Protein AF-A0A8B6Y3F9-F1 (afdb_monomer_lite)

pLDDT: mean 71.76, std 15.14, range [25.2, 94.19]

Secondary structure (DSSP, 8-state):
-BTTTTBB--HHHHHH-TT----TTTTBTTTB-B--GGGHHHHHHHHHHH-HHHHHHHHHHHHHHHHHTT--SS-TT--TTSPPPTT---S--SS--HHHHHHHHHHHTT-HHHHHHHHHS-GGGS--SHHHHHHHHHHHHHHHHTEEEEEEEEE-TTS-EEEEEEEEEE-TT-SSHHHHHHHHHHHHHHTT--GGG------SS-TT---SS-----

Structure (mmCIF, N/CA/C/O backbone):
data_AF-A0A8B6Y3F9-F1
#
_entry.id   AF-A0A8B6Y3F9-F1
#
loop_
_atom_site.group_PDB
_atom_site.id
_atom_site.type_symbol
_atom_site.label_atom_id
_atom_site.label_alt_id
_atom_site.label_comp_id
_atom_site.label_asym_id
_atom_site.label_entity_id
_atom_site.label_seq_id
_atom_site.pdbx_PDB_ins_code
_atom_site.Cartn_x
_atom_site.Cartn_y
_atom_site.Cartn_z
_atom_site.occupancy
_atom_site.B_iso_or_equiv
_atom_site.auth_seq_id
_atom_site.auth_comp_id
_atom_site.auth_asym_id
_atom_site.auth_atom_id
_atom_site.pdbx_PDB_model_num
ATOM 1 N N . TYR A 1 1 ? -1.602 7.460 0.708 1.00 77.31 1 TYR A N 1
ATOM 2 C CA . TYR A 1 1 ? -1.365 8.828 1.209 1.00 77.31 1 TYR A CA 1
ATOM 3 C C . TYR A 1 1 ? 0.133 9.015 1.389 1.00 77.31 1 TYR A C 1
ATOM 5 O O . TYR A 1 1 ? 0.788 8.079 1.830 1.00 77.31 1 TYR A O 1
ATOM 13 N N . SER A 1 2 ? 0.668 10.163 0.988 1.00 77.69 2 SER A N 1
ATOM 14 C CA . SER A 1 2 ? 2.066 10.565 1.149 1.00 77.69 2 SER A CA 1
ATOM 15 C C . SER A 1 2 ? 2.124 11.612 2.254 1.00 77.69 2 SER A C 1
ATOM 17 O O . SER A 1 2 ? 1.582 12.700 2.085 1.00 77.69 2 SER A O 1
ATOM 19 N N . SER A 1 3 ? 2.771 11.296 3.378 1.00 74.44 3 SER A N 1
ATOM 20 C CA . SER A 1 3 ? 2.949 12.241 4.491 1.00 74.44 3 SER A CA 1
ATOM 21 C C . SER A 1 3 ? 3.889 13.393 4.130 1.00 74.44 3 SER A C 1
ATOM 23 O O . SER A 1 3 ? 3.712 14.508 4.605 1.00 74.44 3 SER A O 1
ATOM 25 N N . LYS A 1 4 ? 4.875 13.139 3.258 1.00 81.69 4 LYS A N 1
ATOM 26 C CA . LYS A 1 4 ? 5.839 14.145 2.791 1.00 81.69 4 LYS A CA 1
ATOM 27 C C . LYS A 1 4 ? 5.179 15.243 1.960 1.00 81.69 4 LYS A C 1
ATOM 29 O O . LYS A 1 4 ? 5.601 16.391 2.019 1.00 81.69 4 LYS A O 1
ATOM 34 N N . GLU A 1 5 ? 4.198 14.866 1.151 1.00 82.94 5 GLU A N 1
ATOM 35 C CA . GLU A 1 5 ? 3.535 15.775 0.209 1.00 82.94 5 GLU A CA 1
ATOM 36 C C . GLU A 1 5 ? 2.128 16.166 0.667 1.00 82.94 5 GLU A C 1
ATOM 38 O O . GLU A 1 5 ? 1.463 16.932 -0.019 1.00 82.94 5 GLU A O 1
ATOM 43 N N . ASP A 1 6 ? 1.694 15.643 1.815 1.00 82.88 6 ASP A N 1
ATOM 44 C CA . ASP A 1 6 ? 0.361 15.810 2.387 1.00 82.88 6 ASP A CA 1
ATOM 45 C C . ASP A 1 6 ? -0.763 15.627 1.356 1.00 82.88 6 ASP A C 1
ATOM 47 O O . ASP A 1 6 ? -1.537 16.535 1.040 1.00 82.88 6 ASP A O 1
ATOM 51 N N . GLY A 1 7 ? -0.839 14.420 0.792 1.00 85.69 7 GLY A N 1
ATOM 52 C CA . GLY A 1 7 ? -1.958 14.070 -0.072 1.00 85.69 7 GLY A CA 1
ATOM 53 C C . GLY A 1 7 ? -1.974 12.651 -0.601 1.00 85.69 7 GLY A C 1
ATOM 54 O O . GLY A 1 7 ? -1.111 11.817 -0.319 1.00 85.69 7 GLY A O 1
ATOM 55 N N . ALA A 1 8 ? -3.040 12.340 -1.325 1.00 86.62 8 ALA A N 1
ATOM 56 C CA . ALA A 1 8 ? -3.353 10.986 -1.750 1.00 86.62 8 ALA A CA 1
ATOM 57 C C . ALA A 1 8 ? -3.107 10.772 -3.249 1.00 86.62 8 ALA A C 1
ATOM 59 O O . ALA A 1 8 ? -3.381 11.643 -4.070 1.00 86.62 8 ALA A O 1
ATOM 60 N N . TYR A 1 9 ? -2.642 9.571 -3.582 1.00 87.94 9 TYR A N 1
ATOM 61 C CA . TYR A 1 9 ? -2.413 9.095 -4.940 1.00 87.94 9 TYR A CA 1
ATOM 62 C C . TYR A 1 9 ? -3.198 7.804 -5.170 1.00 87.94 9 TYR A C 1
ATOM 64 O O . TYR A 1 9 ? -3.407 7.018 -4.241 1.00 87.94 9 TYR A O 1
ATOM 72 N N . CYS A 1 10 ? -3.562 7.548 -6.420 1.00 87.81 10 CYS A N 1
ATOM 73 C CA . CYS A 1 10 ? -4.032 6.258 -6.877 1.00 87.81 10 CYS A CA 1
ATOM 74 C C . CYS A 1 10 ? -2.846 5.294 -6.962 1.00 87.81 10 CYS A C 1
ATOM 76 O O . CYS A 1 10 ? -2.040 5.344 -7.891 1.00 87.81 10 CYS A O 1
ATOM 78 N N . PHE A 1 11 ? -2.759 4.394 -5.985 1.00 85.62 11 PHE A N 1
ATOM 79 C CA . PHE A 1 11 ? -1.624 3.491 -5.834 1.00 85.62 11 PHE A CA 1
ATOM 80 C C . PHE A 1 11 ? -1.315 2.646 -7.088 1.00 85.62 11 PHE A C 1
ATOM 82 O O . PHE A 1 11 ? -0.168 2.695 -7.533 1.00 85.62 11 PHE A O 1
ATOM 89 N N . PRO A 1 12 ? -2.281 1.953 -7.728 1.00 85.44 12 PRO A N 1
ATOM 90 C CA . PRO A 1 12 ? -2.020 1.205 -8.961 1.00 85.44 12 PRO A CA 1
ATOM 91 C C . PRO A 1 12 ? -1.454 2.080 -10.084 1.00 85.44 12 PRO A C 1
ATOM 93 O O . PRO A 1 12 ? -0.504 1.681 -10.756 1.00 85.44 12 PRO A O 1
ATOM 96 N N . CYS A 1 13 ? -1.997 3.289 -10.262 1.00 84.50 13 CYS A N 1
ATOM 97 C CA . CYS A 1 13 ? -1.542 4.209 -11.303 1.00 84.50 13 CYS A CA 1
ATOM 98 C C . CYS A 1 13 ? -0.132 4.731 -11.032 1.00 84.50 13 CYS A C 1
ATOM 100 O O . CYS A 1 13 ? 0.685 4.790 -11.945 1.00 84.50 13 CYS A O 1
ATOM 102 N N . THR A 1 14 ? 0.171 5.103 -9.790 1.00 82.94 14 THR A N 1
ATOM 103 C CA . THR A 1 14 ? 1.509 5.577 -9.415 1.00 82.94 14 THR A CA 1
ATOM 104 C C . THR A 1 14 ? 2.542 4.453 -9.499 1.00 82.94 14 THR A C 1
ATOM 106 O O . THR A 1 14 ? 3.670 4.690 -9.921 1.00 82.94 14 THR A O 1
ATOM 109 N N . LEU A 1 15 ? 2.169 3.224 -9.135 1.00 81.88 15 LEU A N 1
ATOM 110 C CA . LEU A 1 15 ? 3.080 2.081 -9.128 1.00 81.88 15 LEU A CA 1
ATOM 111 C C . LEU A 1 15 ? 3.382 1.548 -10.538 1.00 81.88 15 LEU A C 1
ATOM 113 O O . LEU A 1 15 ? 4.517 1.162 -10.812 1.00 81.88 15 LEU A O 1
ATOM 117 N N . LEU A 1 16 ? 2.373 1.502 -11.415 1.00 80.38 16 LEU A N 1
ATOM 118 C CA . LEU A 1 16 ? 2.424 0.789 -12.701 1.00 80.38 16 LEU A CA 1
ATOM 119 C C . LEU A 1 16 ? 2.143 1.698 -13.914 1.00 80.38 16 LEU A C 1
ATOM 121 O O . LEU A 1 16 ? 1.887 1.207 -15.009 1.00 80.38 16 LEU A O 1
ATOM 125 N N . GLY A 1 17 ? 2.161 3.022 -13.743 1.00 71.00 17 GLY A N 1
ATOM 126 C CA . GLY A 1 17 ? 1.835 3.998 -14.792 1.00 71.00 17 GLY A CA 1
ATOM 127 C C . GLY A 1 17 ? 3.007 4.520 -15.627 1.00 71.00 17 GLY A C 1
ATOM 128 O O . GLY A 1 17 ? 2.836 5.500 -16.351 1.00 71.00 17 GLY A O 1
ATOM 129 N N . ALA A 1 18 ? 4.188 3.901 -15.540 1.00 62.44 18 ALA A N 1
ATOM 130 C CA . ALA A 1 18 ? 5.448 4.440 -16.068 1.00 62.44 18 ALA A CA 1
ATOM 131 C C . ALA A 1 18 ? 5.500 4.621 -17.604 1.00 62.44 18 ALA A C 1
ATOM 133 O O . ALA A 1 18 ? 6.266 5.447 -18.095 1.00 62.44 18 ALA A O 1
ATOM 134 N N . SER A 1 19 ? 4.675 3.899 -18.371 1.00 59.50 19 SER A N 1
ATOM 135 C CA . SER A 1 19 ? 4.731 3.882 -19.845 1.00 59.50 19 SER A CA 1
ATOM 136 C C . SER A 1 19 ? 4.150 5.096 -20.585 1.00 59.50 19 SER A C 1
ATOM 138 O O . SER A 1 19 ? 4.265 5.144 -21.812 1.00 59.50 19 SER A O 1
ATOM 140 N N . ILE A 1 20 ? 3.456 6.041 -19.939 1.00 56.22 20 ILE A N 1
ATOM 141 C CA . ILE A 1 20 ? 2.620 6.993 -20.699 1.00 56.22 20 ILE A CA 1
ATOM 142 C C . ILE A 1 20 ? 3.287 8.369 -20.851 1.00 56.22 20 ILE A C 1
ATOM 144 O O . ILE A 1 20 ? 3.595 9.018 -19.851 1.00 56.22 20 ILE A O 1
ATOM 148 N N . PRO A 1 21 ? 3.462 8.873 -22.093 1.00 50.44 21 PRO A N 1
ATOM 149 C CA . PRO A 1 21 ? 3.978 10.211 -22.323 1.00 50.44 21 PRO A CA 1
ATOM 150 C C . PRO A 1 21 ? 3.034 11.275 -21.759 1.00 50.44 21 PRO A C 1
ATOM 152 O O . PRO A 1 21 ? 1.816 11.215 -21.927 1.00 50.44 21 PRO A O 1
ATOM 155 N N . ASN A 1 22 ? 3.661 12.269 -21.137 1.00 49.47 22 ASN A N 1
ATOM 156 C CA . ASN A 1 22 ? 3.119 13.479 -20.526 1.00 49.47 22 ASN A CA 1
ATOM 157 C C . ASN A 1 22 ? 2.092 14.206 -21.429 1.00 49.47 22 ASN A C 1
ATOM 159 O O . ASN A 1 22 ? 2.418 15.173 -22.117 1.00 49.47 22 ASN A O 1
ATOM 163 N N . LYS A 1 23 ? 0.835 13.748 -21.460 1.00 47.38 23 LYS A N 1
ATOM 164 C CA . LYS A 1 23 ? -0.282 14.476 -22.078 1.00 47.38 23 LYS A CA 1
ATOM 165 C C . LYS A 1 23 ? -1.249 14.918 -20.986 1.00 47.38 23 LYS A C 1
ATOM 167 O O . LYS A 1 23 ? -1.813 14.114 -20.245 1.00 47.38 23 LYS A O 1
ATOM 172 N N . SER A 1 24 ? -1.360 16.238 -20.867 1.00 52.34 24 SER A N 1
ATOM 173 C CA . SER A 1 24 ? -2.063 16.967 -19.817 1.00 52.34 24 SER A CA 1
ATOM 174 C C . SER A 1 24 ? -3.523 16.525 -19.697 1.00 52.34 24 SER A C 1
ATOM 176 O O . SER A 1 24 ? -4.312 16.728 -20.617 1.00 52.34 24 SER A O 1
ATOM 178 N N . GLY A 1 25 ? -3.863 15.924 -18.556 1.00 51.50 25 GLY A N 1
ATOM 179 C CA . GLY A 1 25 ? -5.217 15.488 -18.193 1.00 51.50 25 GLY A CA 1
ATOM 180 C C . GLY A 1 25 ? -5.229 14.202 -17.360 1.00 51.50 25 GLY A C 1
ATOM 181 O O . GLY A 1 25 ? -5.993 14.094 -16.410 1.00 51.50 25 GLY A O 1
ATOM 182 N N . ILE A 1 26 ? -4.307 13.275 -17.645 1.00 54.62 26 ILE A N 1
ATOM 183 C CA . ILE A 1 26 ? -4.244 11.919 -17.052 1.00 54.62 26 ILE A CA 1
ATOM 184 C C . ILE A 1 26 ? -3.440 11.885 -15.727 1.00 54.62 26 ILE A C 1
ATOM 186 O O . ILE A 1 26 ? -3.323 10.859 -15.069 1.00 54.62 26 ILE A O 1
ATOM 190 N N . LEU A 1 27 ? -2.886 13.023 -15.296 1.00 60.00 27 LEU A N 1
ATOM 191 C CA . LEU A 1 27 ? -1.915 13.102 -14.195 1.00 60.00 27 LEU A CA 1
ATOM 192 C C . LEU A 1 27 ? -2.551 13.216 -12.795 1.00 60.00 27 LEU A C 1
ATOM 194 O O . LEU A 1 27 ? -1.843 13.054 -11.801 1.00 60.00 27 LEU A O 1
ATOM 198 N N . ASN A 1 28 ? -3.854 13.499 -12.684 1.00 66.44 28 ASN A N 1
ATOM 199 C CA . ASN A 1 28 ? -4.526 13.624 -11.385 1.00 66.44 28 ASN A CA 1
ATOM 200 C C . ASN A 1 28 ? -4.607 12.265 -10.684 1.00 66.44 28 ASN A C 1
ATOM 202 O O . ASN A 1 28 ? -4.978 11.274 -11.308 1.00 66.44 28 ASN A O 1
ATOM 206 N N . LEU A 1 29 ? -4.248 12.235 -9.398 1.00 70.81 29 LEU A N 1
ATOM 207 C CA . LEU A 1 29 ? -4.027 11.035 -8.583 1.00 70.81 29 LEU A CA 1
ATOM 208 C C . LEU A 1 29 ? -2.844 10.161 -9.022 1.00 70.81 29 LEU A C 1
ATOM 210 O O . LEU A 1 29 ? -2.510 9.226 -8.309 1.00 70.81 29 LEU A O 1
ATOM 214 N N . VAL A 1 30 ? -2.177 10.457 -10.139 1.00 71.75 30 VAL A N 1
ATOM 215 C CA . VAL A 1 30 ? -1.022 9.681 -10.628 1.00 71.75 30 VAL A CA 1
ATOM 216 C C . VAL A 1 30 ? 0.287 10.395 -10.302 1.00 71.75 30 VAL A C 1
ATOM 218 O O . VAL A 1 30 ? 1.144 9.833 -9.627 1.00 71.75 30 VAL A O 1
ATOM 221 N N . PHE A 1 31 ? 0.396 11.653 -10.734 1.00 71.06 31 PHE A N 1
ATOM 222 C CA . PHE A 1 31 ? 1.528 12.553 -10.484 1.00 71.06 31 PHE A CA 1
ATOM 223 C C . PHE A 1 31 ? 1.117 13.818 -9.724 1.00 71.06 31 PHE A C 1
ATOM 225 O O . PHE A 1 31 ? 1.966 14.492 -9.150 1.00 71.06 31 PHE A O 1
ATOM 232 N N . LYS A 1 32 ? -0.180 14.150 -9.711 1.00 77.50 32 LYS A N 1
ATOM 233 C CA . LYS A 1 32 ? -0.743 15.215 -8.883 1.00 77.50 32 LYS A CA 1
ATOM 234 C C . LYS A 1 32 ? -1.523 14.596 -7.732 1.00 77.50 32 LYS A C 1
ATOM 236 O O . LYS A 1 32 ? -2.508 13.895 -7.965 1.00 77.50 32 LYS A O 1
ATOM 241 N N . LEU A 1 33 ? -1.087 14.876 -6.510 1.00 81.88 33 LEU A N 1
ATOM 242 C CA . LEU A 1 33 ? -1.771 14.433 -5.304 1.00 81.88 33 LEU A CA 1
ATOM 243 C C . LEU A 1 33 ? -3.155 15.077 -5.144 1.00 81.88 33 LEU A C 1
ATOM 245 O O . LEU A 1 33 ? -3.415 16.186 -5.614 1.00 81.88 33 LEU A O 1
ATOM 249 N N . HIS A 1 34 ? -4.035 14.375 -4.443 1.00 83.69 34 HIS A N 1
ATOM 250 C CA . HIS A 1 34 ? -5.323 14.884 -3.996 1.00 83.69 34 HIS A CA 1
ATOM 251 C C . HIS A 1 34 ? -5.244 15.366 -2.548 1.00 83.69 34 HIS A C 1
ATOM 253 O O . HIS A 1 34 ? -4.723 14.657 -1.686 1.00 83.69 34 HIS A O 1
ATOM 259 N N . GLN A 1 35 ? -5.778 16.565 -2.309 1.00 83.69 35 GLN A N 1
ATOM 260 C CA . GLN A 1 35 ? -5.745 17.268 -1.019 1.00 83.69 35 GLN A CA 1
ATOM 261 C C . GLN A 1 35 ? -7.147 17.642 -0.512 1.00 83.69 35 GLN A C 1
ATOM 263 O O . GLN A 1 35 ? -7.311 17.992 0.653 1.00 83.69 35 GLN A O 1
ATOM 268 N N . GLU A 1 36 ? -8.174 17.568 -1.366 1.00 83.69 36 GLU A N 1
ATOM 269 C CA . GLU A 1 36 ? -9.540 17.998 -1.044 1.00 83.69 36 GLU A CA 1
ATOM 270 C C . GLU A 1 36 ? -10.390 16.850 -0.484 1.00 83.69 36 GLU A C 1
ATOM 272 O O . GLU A 1 36 ? -11.279 16.304 -1.140 1.00 83.69 36 GLU A O 1
ATOM 277 N N . TRP A 1 37 ? -10.147 16.510 0.780 1.00 83.44 37 TRP A N 1
ATOM 278 C CA . TRP A 1 37 ? -10.716 15.325 1.431 1.00 83.44 37 TRP A CA 1
ATOM 279 C C . TRP A 1 37 ? -12.247 15.223 1.414 1.00 83.44 37 TRP A C 1
ATOM 281 O O . TRP A 1 37 ? -12.779 14.114 1.385 1.00 83.44 37 TRP A O 1
ATOM 291 N N . GLY A 1 38 ? -12.963 16.354 1.382 1.00 83.69 38 GLY A N 1
ATOM 292 C CA . GLY A 1 38 ? -14.431 16.382 1.354 1.00 83.69 38 GLY A CA 1
ATOM 293 C C . GLY A 1 38 ? -15.047 15.695 0.129 1.00 83.69 38 GLY A C 1
ATOM 294 O O . GLY A 1 38 ? -16.155 15.174 0.222 1.00 83.69 38 GLY A O 1
ATOM 295 N N . ASN A 1 39 ? -14.318 15.636 -0.992 1.00 82.81 39 ASN A N 1
ATOM 296 C CA . ASN A 1 39 ? -14.767 15.003 -2.235 1.00 82.81 39 ASN A CA 1
ATOM 297 C C . ASN A 1 39 ? -13.923 13.785 -2.635 1.00 82.81 39 A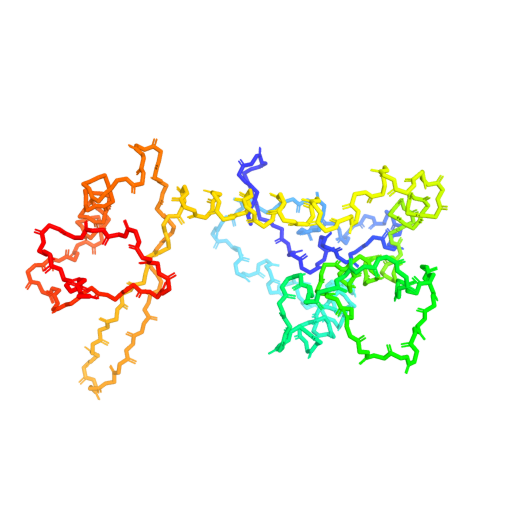SN A C 1
ATOM 299 O O . ASN A 1 39 ? -14.138 13.239 -3.717 1.00 82.81 39 ASN A O 1
ATOM 303 N N . ALA A 1 40 ? -13.015 13.314 -1.771 1.00 82.69 40 ALA A N 1
ATOM 304 C CA . ALA A 1 40 ? -12.046 12.268 -2.099 1.00 82.69 40 ALA A CA 1
ATOM 305 C C . ALA A 1 40 ? -12.685 11.042 -2.761 1.00 82.69 40 ALA A C 1
ATOM 307 O O . ALA A 1 40 ? -12.283 10.637 -3.845 1.00 82.69 40 ALA A O 1
ATOM 308 N N . VAL A 1 41 ? -13.744 10.486 -2.169 1.00 85.38 41 VAL A N 1
ATOM 309 C CA . VAL A 1 41 ? -14.425 9.306 -2.727 1.00 85.38 41 VAL A CA 1
ATOM 310 C C . VAL A 1 41 ? -14.995 9.581 -4.125 1.00 85.38 41 VAL A C 1
ATOM 312 O O . VAL A 1 41 ? -14.903 8.735 -5.012 1.00 85.38 41 VAL A O 1
ATOM 315 N N . CYS A 1 42 ? -15.571 10.766 -4.338 1.00 85.50 42 CYS A N 1
ATOM 316 C CA . CYS A 1 42 ? -16.134 11.169 -5.625 1.00 85.50 42 CYS A CA 1
ATOM 317 C C . CYS A 1 42 ? -15.039 11.323 -6.687 1.00 85.50 42 CYS A C 1
ATOM 319 O O . CYS A 1 42 ? -15.193 10.847 -7.811 1.00 85.50 42 CYS A O 1
ATOM 321 N N . ASP A 1 43 ? -13.916 11.934 -6.321 1.00 84.38 43 ASP A N 1
ATOM 322 C CA . ASP A 1 43 ? -12.801 12.176 -7.234 1.00 84.38 43 ASP A CA 1
ATOM 323 C C . ASP A 1 43 ? -12.064 10.887 -7.603 1.00 84.38 43 ASP A C 1
ATOM 325 O O . ASP A 1 43 ? -11.704 10.702 -8.766 1.00 84.38 43 ASP A O 1
ATOM 329 N N . TYR A 1 44 ? -11.905 9.960 -6.654 1.00 87.12 44 TYR A N 1
ATOM 330 C CA . TYR A 1 44 ? -11.357 8.631 -6.934 1.00 87.12 44 TYR A CA 1
ATOM 331 C C . TYR A 1 44 ? -12.284 7.810 -7.833 1.00 87.12 44 TYR A C 1
ATOM 333 O O . TYR A 1 44 ? -11.794 7.172 -8.760 1.00 87.12 44 TYR A O 1
ATOM 341 N N . ARG A 1 45 ? -13.608 7.880 -7.636 1.00 86.69 45 ARG A N 1
ATOM 342 C CA . ARG A 1 45 ? -14.576 7.205 -8.516 1.00 86.69 45 ARG A CA 1
ATOM 343 C C . ARG A 1 45 ? -14.542 7.768 -9.937 1.00 86.69 45 ARG A C 1
ATOM 345 O O . ARG A 1 45 ? -14.453 7.018 -10.900 1.00 86.69 45 ARG A O 1
ATOM 352 N N . LYS A 1 46 ? -14.531 9.097 -10.079 1.00 85.69 46 LYS A N 1
ATOM 353 C CA . LYS A 1 46 ? -14.371 9.741 -11.392 1.00 85.69 46 LYS A CA 1
ATOM 354 C C . LYS A 1 46 ? -13.057 9.340 -12.052 1.00 85.69 46 LYS A C 1
ATOM 356 O O . LYS A 1 46 ? -13.019 9.140 -13.261 1.00 85.69 46 LYS A O 1
ATOM 361 N N . HIS A 1 47 ? -11.974 9.250 -11.283 1.00 85.75 47 HIS A N 1
ATOM 362 C CA . HIS A 1 47 ? -10.691 8.781 -11.789 1.00 85.75 47 HIS A CA 1
ATOM 363 C C . HIS A 1 47 ? -10.776 7.332 -12.275 1.00 85.75 47 HIS A C 1
ATOM 365 O O . HIS A 1 47 ? -10.329 7.065 -13.382 1.00 85.75 47 HIS A O 1
ATOM 371 N N . GLU A 1 48 ? -11.382 6.429 -11.509 1.00 86.12 48 GLU A N 1
ATOM 372 C CA . GLU A 1 48 ? -11.596 5.035 -11.914 1.00 86.12 48 GLU A CA 1
ATOM 373 C C . GLU A 1 48 ? -12.370 4.931 -13.241 1.00 86.12 48 GLU A C 1
ATOM 375 O O . GLU A 1 48 ? -11.964 4.187 -14.130 1.00 86.12 48 GLU A O 1
ATOM 380 N N . GLU A 1 49 ? -13.419 5.738 -13.421 1.00 84.12 49 GLU A N 1
ATOM 381 C CA . GLU A 1 49 ? -14.266 5.726 -14.624 1.00 84.12 49 GLU A CA 1
ATOM 382 C C . GLU A 1 49 ? -13.623 6.398 -15.854 1.00 84.12 49 GLU A C 1
ATOM 384 O O . GLU A 1 49 ? -13.884 6.004 -16.990 1.00 84.12 49 GLU A O 1
ATOM 389 N N . SER A 1 50 ? -12.816 7.446 -15.654 1.00 79.19 50 SER A N 1
ATOM 390 C CA . SER A 1 50 ? -12.315 8.306 -16.746 1.00 79.19 50 SER A CA 1
ATOM 391 C C . SER A 1 50 ? -10.845 8.088 -17.103 1.00 79.19 50 SER A C 1
ATOM 393 O O . SER A 1 50 ? -10.395 8.486 -18.184 1.00 79.19 50 SER A O 1
ATOM 395 N N . CYS A 1 51 ? -10.066 7.477 -16.212 1.00 77.75 51 CYS A N 1
ATOM 396 C CA . CYS A 1 51 ? -8.636 7.304 -16.398 1.00 77.75 51 CYS A CA 1
ATOM 397 C C . CYS A 1 51 ? -8.342 5.991 -17.130 1.00 77.75 51 CYS A C 1
ATOM 399 O O . CYS A 1 51 ? -8.267 4.923 -16.533 1.00 77.75 51 CYS A O 1
ATOM 401 N N . VAL A 1 52 ? -8.050 6.081 -18.429 1.00 75.75 52 VAL A N 1
ATOM 402 C CA . VAL A 1 52 ? -7.614 4.926 -19.243 1.00 75.75 52 VAL A CA 1
ATOM 403 C C . VAL A 1 52 ? -6.348 4.261 -18.679 1.00 75.75 52 VAL A C 1
ATOM 405 O O . VAL A 1 52 ? -6.124 3.064 -18.860 1.00 75.75 52 VAL A O 1
ATOM 408 N N . LEU A 1 53 ? -5.495 5.029 -17.989 1.00 76.62 53 LEU A N 1
ATOM 409 C CA . LEU A 1 53 ? -4.334 4.465 -17.302 1.00 76.62 53 LEU A CA 1
ATOM 410 C C . LEU A 1 53 ? -4.754 3.603 -16.108 1.00 76.62 53 LEU A C 1
ATOM 412 O O . LEU A 1 53 ? -4.148 2.560 -15.890 1.00 76.62 53 LEU A O 1
ATOM 416 N N . HIS A 1 54 ? -5.795 4.008 -15.379 1.00 84.44 54 HIS A N 1
ATOM 417 C CA . HIS A 1 54 ? -6.275 3.288 -14.207 1.00 84.44 54 HIS A CA 1
ATOM 418 C C . HIS A 1 54 ? -6.693 1.868 -14.558 1.00 84.44 54 HIS A C 1
ATOM 420 O O . HIS A 1 54 ? -6.239 0.935 -13.907 1.00 84.44 54 HIS A O 1
ATOM 426 N N . GLU A 1 55 ? -7.448 1.682 -15.641 1.00 81.94 55 GLU A N 1
ATOM 427 C CA . GLU A 1 55 ? -7.849 0.352 -16.108 1.00 81.94 55 GLU A CA 1
ATOM 428 C C . GLU A 1 55 ? -6.632 -0.550 -16.383 1.00 81.94 55 GLU A C 1
ATOM 430 O O . GLU A 1 55 ? -6.541 -1.666 -15.868 1.00 81.94 55 GLU A O 1
ATOM 435 N N . LYS A 1 56 ? -5.638 -0.050 -17.128 1.00 78.69 56 LYS A N 1
ATOM 436 C CA . LYS A 1 56 ? -4.414 -0.809 -17.444 1.00 78.69 56 LYS A CA 1
ATOM 437 C C . LYS A 1 56 ? -3.590 -1.121 -16.198 1.00 78.69 56 LYS A C 1
ATOM 439 O O . LYS A 1 56 ? -3.132 -2.250 -16.028 1.00 78.69 56 LYS A O 1
ATOM 444 N N . SER A 1 57 ? -3.414 -0.136 -15.323 1.00 81.31 57 SER A N 1
ATOM 445 C CA . SER A 1 57 ? -2.709 -0.309 -14.057 1.00 81.31 57 SER A CA 1
ATOM 446 C C . SER A 1 57 ? -3.424 -1.306 -13.148 1.00 81.31 57 SER A C 1
ATOM 448 O O . SER A 1 57 ? -2.759 -2.131 -12.531 1.00 81.31 57 SER A O 1
ATOM 450 N N . MET A 1 58 ? -4.757 -1.291 -13.109 1.00 85.50 58 MET A N 1
ATOM 451 C CA . MET A 1 58 ? -5.565 -2.242 -12.346 1.00 85.50 58 MET A CA 1
ATOM 452 C C . MET A 1 58 ? -5.474 -3.661 -12.900 1.00 85.50 58 MET A C 1
ATOM 454 O O . MET A 1 58 ? -5.368 -4.599 -12.115 1.00 85.50 58 MET A O 1
ATOM 458 N N . LEU A 1 59 ? -5.445 -3.851 -14.223 1.00 81.38 59 LEU A N 1
ATOM 459 C CA . LEU A 1 59 ? -5.225 -5.172 -14.824 1.00 81.38 59 LEU A CA 1
ATOM 460 C C . LEU A 1 59 ? -3.871 -5.761 -14.408 1.00 81.38 59 LEU A C 1
ATOM 462 O O . LEU A 1 59 ? -3.808 -6.902 -13.945 1.00 81.38 59 LEU A O 1
ATOM 466 N N . SER A 1 60 ? -2.800 -4.970 -14.502 1.00 77.56 60 SER A N 1
ATOM 467 C CA . SER A 1 60 ? -1.463 -5.386 -14.061 1.00 77.56 60 SER A CA 1
ATOM 468 C C . SER A 1 60 ? -1.400 -5.614 -12.548 1.00 77.56 60 SER A C 1
ATOM 470 O O . SER A 1 60 ? -0.805 -6.590 -12.093 1.00 77.56 60 SER A O 1
ATOM 472 N N . PHE A 1 61 ? -2.057 -4.763 -11.761 1.00 83.12 61 PHE A N 1
ATOM 473 C CA . PHE A 1 61 ? -2.113 -4.889 -10.307 1.00 83.12 61 PHE A CA 1
ATOM 474 C C . PHE A 1 61 ? -2.880 -6.142 -9.866 1.00 83.12 61 PHE A C 1
ATOM 476 O O . PHE A 1 61 ? -2.404 -6.895 -9.021 1.00 83.12 61 PHE A O 1
ATOM 483 N N . ASN A 1 62 ? -4.020 -6.440 -10.488 1.00 83.44 62 ASN A N 1
ATOM 484 C CA . ASN A 1 62 ? -4.789 -7.655 -10.221 1.00 83.44 62 ASN A CA 1
ATOM 485 C C . ASN A 1 62 ? -4.022 -8.918 -10.638 1.00 83.44 62 ASN A C 1
ATOM 487 O O . ASN A 1 62 ? -4.079 -9.937 -9.943 1.00 83.44 62 ASN A O 1
ATOM 491 N N . ALA A 1 63 ? -3.267 -8.855 -11.740 1.00 79.19 63 ALA A N 1
ATOM 492 C CA . ALA A 1 63 ? -2.370 -9.934 -12.144 1.00 79.19 63 ALA A CA 1
ATOM 493 C C . ALA A 1 63 ? -1.250 -10.163 -11.114 1.00 79.19 63 ALA A C 1
ATOM 495 O O . ALA A 1 63 ? -0.945 -11.316 -10.805 1.00 79.19 63 ALA A O 1
ATOM 496 N N . LEU A 1 64 ? -0.684 -9.091 -10.550 1.00 76.50 64 LEU A N 1
ATOM 497 C CA . LEU A 1 64 ? 0.284 -9.160 -9.453 1.00 76.50 64 LEU A CA 1
ATOM 498 C C . LEU A 1 64 ? -0.345 -9.797 -8.204 1.00 76.50 64 LEU A C 1
ATOM 500 O O . LEU A 1 64 ? 0.172 -10.799 -7.715 1.00 76.50 64 LEU A O 1
ATOM 504 N N . LEU A 1 65 ? -1.492 -9.295 -7.732 1.00 78.25 65 LEU A N 1
ATOM 505 C CA . LEU A 1 65 ? -2.188 -9.833 -6.553 1.00 78.25 65 LEU A CA 1
ATOM 506 C C . LEU A 1 65 ? -2.502 -11.328 -6.699 1.00 78.25 65 LEU A C 1
ATOM 508 O O . LEU A 1 65 ? -2.225 -12.121 -5.799 1.00 78.25 65 LEU A O 1
ATOM 512 N N . SER A 1 66 ? -2.991 -11.733 -7.873 1.00 76.06 66 SER A N 1
ATOM 513 C CA . SER A 1 66 ? -3.293 -13.138 -8.174 1.00 76.06 66 SER A CA 1
ATOM 514 C C . SER A 1 66 ? -2.052 -14.037 -8.101 1.00 76.06 66 SER A C 1
ATOM 516 O O . SER A 1 66 ? -2.163 -15.207 -7.741 1.00 76.06 66 SER A O 1
ATOM 518 N N . ARG A 1 67 ? -0.863 -13.508 -8.422 1.00 67.12 67 ARG A N 1
ATOM 519 C CA . ARG A 1 67 ? 0.418 -14.232 -8.338 1.00 67.12 67 ARG A CA 1
ATOM 520 C C . ARG A 1 67 ? 1.030 -14.214 -6.933 1.00 67.12 67 ARG A C 1
ATOM 522 O O . ARG A 1 67 ? 1.796 -15.124 -6.610 1.00 67.12 67 ARG A O 1
ATOM 529 N N . CYS A 1 68 ? 0.700 -13.214 -6.115 1.00 65.06 68 CYS A N 1
ATOM 530 C CA . CYS A 1 68 ? 1.240 -13.026 -4.765 1.00 65.06 68 CYS A CA 1
ATOM 531 C C . CYS A 1 68 ? 0.468 -13.771 -3.663 1.00 65.06 68 CYS A C 1
ATOM 533 O O . CYS A 1 68 ? 1.037 -13.989 -2.595 1.00 65.06 68 CYS A O 1
ATOM 535 N N . ASN A 1 69 ? -0.773 -14.213 -3.916 1.00 57.62 69 ASN A N 1
ATOM 536 C CA . ASN A 1 69 ? -1.691 -14.807 -2.924 1.00 57.62 69 ASN A CA 1
ATOM 537 C C . ASN A 1 69 ? -1.195 -16.065 -2.170 1.00 57.62 69 ASN A C 1
ATOM 539 O O . ASN A 1 69 ? -1.897 -16.563 -1.295 1.00 57.62 69 ASN A O 1
ATOM 543 N N . SER A 1 70 ? -0.002 -16.592 -2.459 1.00 54.69 70 SER A N 1
ATOM 544 C CA . SER A 1 70 ? 0.582 -17.720 -1.717 1.00 54.69 70 SER A CA 1
ATOM 545 C C . SER A 1 70 ? 2.104 -17.638 -1.552 1.00 54.69 70 SER A C 1
ATOM 547 O O . SER A 1 70 ? 2.759 -18.668 -1.372 1.00 54.69 70 SER A O 1
ATOM 549 N N . LYS A 1 71 ? 2.696 -16.449 -1.691 1.00 60.97 71 LYS A N 1
ATOM 550 C CA . LYS A 1 71 ? 4.153 -16.278 -1.708 1.00 60.97 71 LYS A CA 1
ATOM 551 C C . LYS A 1 71 ? 4.605 -15.287 -0.645 1.00 60.97 71 LYS A C 1
ATOM 553 O O . LYS A 1 71 ? 3.976 -14.256 -0.429 1.00 60.97 71 LYS A O 1
ATOM 558 N N . THR A 1 72 ? 5.720 -15.596 0.003 1.00 59.97 72 THR A N 1
ATOM 559 C CA . THR A 1 72 ? 6.423 -14.688 0.910 1.00 59.97 72 THR A CA 1
ATOM 560 C C . THR A 1 72 ? 7.092 -13.558 0.120 1.00 59.97 72 THR A C 1
ATOM 5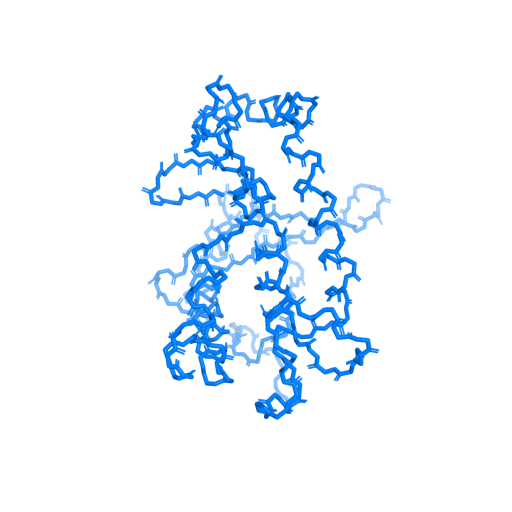62 O O . THR A 1 72 ? 7.441 -13.737 -1.048 1.00 59.97 72 THR A O 1
ATOM 565 N N . PHE A 1 73 ? 7.288 -12.388 0.750 1.00 62.94 73 PHE A N 1
ATOM 566 C CA . PHE A 1 73 ? 7.976 -11.246 0.118 1.00 62.94 73 PHE A CA 1
ATOM 567 C C . PHE A 1 73 ? 9.335 -11.654 -0.473 1.00 62.94 73 PHE A C 1
ATOM 569 O O . PHE A 1 73 ? 9.680 -11.240 -1.576 1.00 62.94 73 PHE A O 1
ATOM 576 N N . ARG A 1 74 ? 10.027 -12.549 0.242 1.00 65.00 74 ARG A N 1
ATOM 577 C CA . ARG A 1 74 ? 11.283 -13.203 -0.131 1.00 65.00 74 ARG A CA 1
ATOM 578 C C . ARG A 1 74 ? 11.119 -14.727 -0.184 1.00 65.00 74 ARG A C 1
ATOM 580 O O . ARG A 1 74 ? 10.483 -15.297 0.705 1.00 65.00 74 ARG A O 1
ATOM 587 N N . GLY A 1 75 ? 11.739 -15.398 -1.150 1.00 59.19 75 GLY A N 1
ATOM 588 C CA . GLY A 1 75 ? 11.687 -16.848 -1.342 1.00 59.19 75 GLY A CA 1
ATOM 589 C C . GLY A 1 75 ? 12.615 -17.623 -0.398 1.00 59.19 75 GLY A C 1
ATOM 590 O O . GLY A 1 75 ? 13.586 -17.108 0.171 1.00 59.19 75 GLY A O 1
ATOM 591 N N . HIS A 1 76 ? 12.338 -18.912 -0.182 1.00 46.66 76 HIS A N 1
ATOM 592 C CA . HIS A 1 76 ? 13.284 -19.786 0.516 1.00 46.66 76 HIS A CA 1
ATOM 593 C C . HIS A 1 76 ? 14.381 -20.225 -0.471 1.00 46.66 76 HIS A C 1
ATOM 595 O O . HIS A 1 76 ? 14.095 -20.961 -1.409 1.00 46.66 76 HIS A O 1
ATOM 601 N N . ARG A 1 77 ? 15.635 -19.808 -0.219 1.00 49.06 77 ARG A N 1
ATOM 602 C CA . ARG A 1 77 ? 16.845 -20.066 -1.040 1.00 49.06 77 ARG A CA 1
ATOM 603 C C . ARG A 1 77 ? 16.943 -19.321 -2.387 1.00 49.06 77 ARG A C 1
ATOM 605 O O . ARG A 1 77 ? 17.285 -19.930 -3.396 1.00 49.06 77 ARG A O 1
ATOM 612 N N . ASP A 1 78 ? 16.784 -17.996 -2.374 1.00 51.56 78 ASP A N 1
ATOM 613 C CA . ASP A 1 78 ? 17.210 -17.114 -3.482 1.00 51.56 78 ASP A CA 1
ATOM 614 C C . ASP A 1 78 ? 18.745 -17.042 -3.589 1.00 51.56 78 ASP A C 1
ATOM 616 O O . ASP A 1 78 ? 19.381 -16.024 -3.294 1.00 51.56 78 ASP A O 1
ATOM 620 N N . ASP A 1 79 ? 19.375 -18.160 -3.937 1.00 51.88 79 ASP A N 1
ATOM 621 C CA . ASP A 1 79 ? 20.745 -18.145 -4.421 1.00 51.88 79 ASP A CA 1
ATOM 622 C C . ASP A 1 79 ? 20.686 -17.803 -5.910 1.00 51.88 79 ASP A C 1
ATOM 624 O O . ASP A 1 79 ? 19.959 -18.417 -6.690 1.00 51.88 79 ASP A O 1
ATOM 628 N N . SER A 1 80 ? 21.452 -16.782 -6.286 1.00 51.59 80 SER A N 1
ATOM 629 C CA . SER A 1 80 ? 21.410 -15.997 -7.528 1.00 51.59 80 SER A CA 1
ATOM 630 C C . SER A 1 80 ? 21.604 -16.760 -8.849 1.00 51.59 80 SER A C 1
ATOM 632 O O . SER A 1 80 ? 21.789 -16.153 -9.900 1.00 51.59 80 SER A O 1
ATOM 634 N N . LYS A 1 81 ? 21.575 -18.091 -8.803 1.00 43.00 81 LYS A N 1
ATOM 635 C CA . LYS A 1 81 ? 21.749 -19.011 -9.925 1.00 43.00 81 LYS A CA 1
ATOM 636 C C . LYS A 1 81 ? 20.464 -19.269 -10.723 1.00 43.00 81 LYS A C 1
ATOM 638 O O . LYS A 1 81 ? 20.561 -19.861 -11.789 1.00 43.00 81 LYS A O 1
ATOM 643 N N . TYR A 1 82 ? 19.303 -18.846 -10.212 1.00 43.34 82 TYR A N 1
ATOM 644 C CA . TYR A 1 82 ? 17.985 -19.052 -10.834 1.00 43.34 82 TYR A CA 1
ATOM 645 C C . TYR A 1 82 ? 17.227 -17.753 -11.138 1.00 43.34 82 TYR A C 1
ATOM 647 O O . TYR A 1 82 ? 16.036 -17.809 -11.435 1.00 43.34 82 TYR A O 1
ATOM 655 N N . HIS A 1 83 ? 17.879 -16.585 -11.066 1.00 51.25 83 HIS A N 1
ATOM 656 C CA . HIS A 1 83 ? 17.242 -15.374 -11.581 1.00 51.25 83 HIS A CA 1
ATOM 657 C C . HIS A 1 83 ? 17.165 -15.487 -13.105 1.00 51.25 83 HIS A C 1
ATOM 659 O O . HI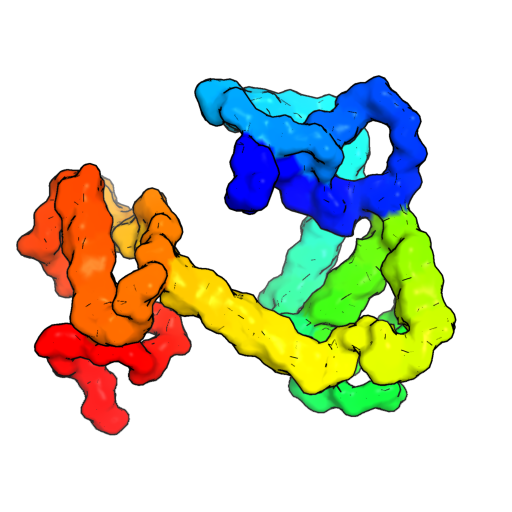S A 1 83 ? 18.221 -15.614 -13.726 1.00 51.25 83 HIS A O 1
ATOM 665 N N . PRO A 1 84 ? 15.964 -15.475 -13.707 1.00 47.53 84 PRO A N 1
ATOM 666 C CA . PRO A 1 84 ? 15.872 -15.307 -15.144 1.00 47.53 84 PRO A CA 1
ATOM 667 C C . PRO A 1 84 ? 16.429 -13.936 -15.518 1.00 47.53 84 PRO A C 1
ATOM 669 O O . PRO A 1 84 ? 16.315 -12.980 -14.741 1.00 47.53 84 PRO A O 1
ATOM 672 N N . ASP A 1 85 ? 17.045 -13.855 -16.693 1.00 47.28 85 ASP A N 1
ATOM 673 C CA . ASP A 1 85 ? 17.447 -12.575 -17.251 1.00 47.28 85 ASP A CA 1
ATOM 674 C C . ASP A 1 85 ? 16.212 -11.673 -17.387 1.00 47.28 85 ASP A C 1
ATOM 676 O O . ASP A 1 85 ? 15.087 -12.111 -17.645 1.00 47.28 85 ASP A O 1
ATOM 680 N N . ILE A 1 86 ? 16.413 -10.386 -17.134 1.00 47.31 86 ILE A N 1
ATOM 681 C CA . ILE A 1 86 ? 15.330 -9.406 -17.072 1.00 47.31 86 ILE A CA 1
ATOM 682 C C . ILE A 1 86 ? 14.708 -9.270 -18.458 1.00 47.31 86 ILE A C 1
ATOM 684 O O . ILE A 1 86 ? 15.405 -8.973 -19.425 1.00 47.31 86 ILE A O 1
ATOM 688 N N . GLY A 1 87 ? 13.394 -9.488 -18.543 1.00 42.81 87 GLY A N 1
ATOM 689 C CA . GLY A 1 87 ? 12.654 -9.543 -19.806 1.00 42.81 87 GLY A CA 1
ATOM 690 C C . GLY A 1 87 ? 12.428 -10.959 -20.352 1.00 42.81 87 GLY A C 1
ATOM 691 O O . GLY A 1 87 ? 11.668 -11.115 -21.307 1.00 42.81 87 GLY A O 1
ATOM 692 N N . GLU A 1 88 ? 12.997 -12.003 -19.741 1.00 42.88 88 GLU A N 1
ATOM 693 C CA . GLU A 1 88 ? 12.586 -13.378 -20.022 1.00 42.88 88 GLU A CA 1
ATOM 694 C C . GLU A 1 88 ? 11.420 -13.782 -19.115 1.00 42.88 88 GLU A C 1
ATOM 696 O O . GLU A 1 88 ? 11.547 -13.922 -17.895 1.00 42.88 88 GLU A O 1
ATOM 701 N N . SER A 1 89 ? 10.257 -14.030 -19.723 1.00 41.03 89 SER A N 1
ATOM 702 C CA . SER A 1 89 ? 9.179 -14.754 -19.053 1.00 41.03 89 SER A CA 1
ATOM 703 C C . SER A 1 89 ? 9.634 -16.200 -18.859 1.00 41.03 89 SER A C 1
ATOM 705 O O . SER A 1 89 ? 9.436 -17.057 -19.719 1.00 41.03 89 SER A O 1
ATOM 707 N N . SER A 1 90 ? 10.312 -16.470 -17.744 1.00 39.94 90 SER A N 1
ATOM 708 C CA . SER A 1 90 ? 10.761 -17.817 -17.416 1.00 39.94 90 SER A CA 1
ATOM 709 C C . SER A 1 90 ? 9.559 -18.746 -17.266 1.00 39.94 90 SER A C 1
ATOM 711 O O . SER A 1 90 ? 8.718 -18.621 -16.369 1.00 39.94 90 SER A O 1
ATOM 713 N N . THR A 1 91 ? 9.506 -19.734 -18.151 1.00 40.06 91 THR A N 1
ATOM 714 C CA . THR A 1 91 ? 8.575 -20.862 -18.111 1.00 40.06 91 THR A CA 1
ATOM 715 C C . THR A 1 91 ? 8.890 -21.850 -16.978 1.00 40.06 91 THR A C 1
ATOM 717 O O . THR A 1 91 ? 8.174 -22.836 -16.817 1.00 40.06 91 THR A O 1
ATOM 720 N N . GLN A 1 92 ? 9.910 -21.595 -16.148 1.00 41.06 92 GLN A N 1
ATOM 721 C CA . GLN A 1 92 ? 10.249 -22.383 -14.959 1.00 41.06 92 GLN A CA 1
ATOM 722 C C . GLN A 1 92 ? 9.874 -21.624 -13.680 1.00 41.06 92 GLN A C 1
ATOM 724 O O . GLN A 1 92 ? 10.694 -21.073 -12.952 1.00 41.06 92 GLN A O 1
ATOM 729 N N . LYS A 1 93 ? 8.566 -21.619 -13.406 1.00 46.94 93 LYS A N 1
ATOM 730 C CA . LYS A 1 93 ? 7.926 -21.009 -12.232 1.00 46.94 93 LYS A CA 1
ATOM 731 C C . LYS A 1 93 ? 8.087 -21.852 -10.958 1.00 46.94 93 LYS A C 1
ATOM 733 O O . LYS A 1 93 ? 7.097 -22.329 -10.408 1.00 46.94 93 LYS A O 1
ATOM 738 N N . VAL A 1 94 ? 9.306 -22.010 -10.450 1.00 38.19 94 VAL A N 1
ATOM 739 C CA . VAL A 1 94 ? 9.523 -22.496 -9.075 1.00 38.19 94 VAL A CA 1
ATOM 740 C C . VAL A 1 94 ? 10.582 -21.621 -8.410 1.00 38.19 94 VAL A C 1
ATOM 742 O O . VAL A 1 94 ? 11.757 -21.730 -8.729 1.00 38.19 94 VAL A O 1
ATOM 745 N N . GLY A 1 95 ? 10.160 -20.743 -7.492 1.00 45.88 95 GLY A N 1
ATOM 746 C CA . GLY A 1 95 ? 11.073 -20.054 -6.569 1.00 45.88 95 GLY A CA 1
ATOM 747 C C . GLY A 1 95 ? 11.228 -18.537 -6.710 1.00 45.88 95 GLY A C 1
ATOM 748 O O . GLY A 1 95 ? 11.843 -17.955 -5.832 1.00 45.88 95 GLY A O 1
ATOM 749 N N . VAL A 1 96 ? 10.659 -17.875 -7.727 1.00 55.31 96 VAL A N 1
ATOM 750 C CA . VAL A 1 96 ? 10.719 -16.398 -7.813 1.00 55.31 96 VAL A CA 1
ATOM 751 C C . VAL A 1 96 ? 9.782 -15.770 -6.773 1.00 55.31 96 VAL A C 1
ATOM 753 O O . VAL A 1 96 ? 8.570 -16.046 -6.770 1.00 55.31 96 VAL A O 1
ATOM 756 N N . ASP A 1 97 ? 10.373 -14.975 -5.882 1.00 65.81 97 ASP A N 1
ATOM 757 C CA . ASP A 1 97 ? 9.733 -14.257 -4.779 1.00 65.81 97 ASP A CA 1
ATOM 758 C C . ASP A 1 97 ? 8.901 -13.042 -5.235 1.00 65.81 97 ASP A C 1
ATOM 760 O O . ASP A 1 97 ? 8.936 -12.641 -6.401 1.00 65.81 97 ASP A O 1
ATOM 764 N N . ASN A 1 98 ? 8.088 -12.474 -4.335 1.00 76.31 98 ASN A N 1
ATOM 765 C CA . ASN A 1 98 ? 7.205 -11.356 -4.697 1.00 76.31 98 ASN A CA 1
ATOM 766 C C . ASN A 1 98 ? 7.979 -10.074 -5.036 1.00 76.31 98 ASN A C 1
ATOM 768 O O . ASN A 1 98 ? 7.469 -9.250 -5.795 1.00 76.31 98 ASN A O 1
ATOM 772 N N . PHE A 1 99 ? 9.179 -9.885 -4.483 1.00 78.06 99 PHE A N 1
ATOM 773 C CA . PHE A 1 99 ? 9.979 -8.688 -4.725 1.00 78.06 99 PHE A CA 1
ATOM 774 C C . PHE A 1 99 ? 10.475 -8.620 -6.174 1.00 78.06 99 PHE A C 1
ATOM 776 O O . PHE A 1 99 ? 10.307 -7.600 -6.843 1.00 78.06 99 PHE A O 1
ATOM 783 N N . ILE A 1 100 ? 11.031 -9.714 -6.689 1.00 75.62 100 ILE A N 1
ATOM 784 C CA . ILE A 1 100 ? 11.510 -9.787 -8.074 1.00 75.62 100 ILE A CA 1
ATOM 785 C C . ILE A 1 100 ? 10.348 -9.747 -9.057 1.00 75.62 100 ILE A C 1
ATOM 787 O O . ILE A 1 100 ? 10.426 -9.065 -10.079 1.00 75.62 100 ILE A O 1
ATOM 791 N N . GLU A 1 101 ? 9.252 -10.430 -8.734 1.00 76.31 101 GLU A N 1
ATOM 792 C CA . GLU A 1 101 ? 8.047 -10.388 -9.554 1.00 76.31 101 GLU A CA 1
ATOM 793 C C . GLU A 1 101 ? 7.527 -8.947 -9.677 1.00 76.31 101 GLU A C 1
ATOM 795 O O . GLU A 1 101 ? 7.228 -8.497 -10.781 1.00 76.31 101 GLU A O 1
ATOM 800 N N . LEU A 1 102 ? 7.510 -8.181 -8.580 1.00 79.50 102 LEU A N 1
ATOM 801 C CA . LEU A 1 102 ? 7.148 -6.763 -8.597 1.00 79.50 102 LEU A CA 1
ATOM 802 C C . LEU A 1 102 ? 8.077 -5.932 -9.498 1.00 79.50 102 LEU A C 1
ATOM 804 O O . LEU A 1 102 ? 7.591 -5.071 -10.233 1.00 79.50 102 LEU A O 1
ATOM 808 N N . LEU A 1 103 ? 9.392 -6.175 -9.470 1.00 80.38 103 LEU A N 1
ATOM 809 C CA . LEU A 1 103 ? 10.338 -5.486 -10.357 1.00 80.38 103 LEU A CA 1
ATOM 810 C C . LEU A 1 103 ? 10.067 -5.806 -11.830 1.00 80.38 103 LEU A C 1
ATOM 812 O O . LEU A 1 103 ? 10.006 -4.885 -12.644 1.00 80.38 103 LEU A O 1
ATOM 816 N N . ASN A 1 104 ? 9.833 -7.078 -12.157 1.00 77.38 104 ASN A N 1
ATOM 817 C CA . ASN A 1 104 ? 9.463 -7.494 -13.509 1.00 77.38 104 ASN A CA 1
ATOM 818 C C . ASN A 1 104 ? 8.155 -6.833 -13.951 1.00 77.38 104 ASN A C 1
ATOM 820 O O . ASN A 1 104 ? 8.105 -6.259 -15.031 1.00 77.38 104 ASN A O 1
ATOM 824 N N . PHE A 1 105 ? 7.136 -6.791 -13.087 1.00 78.25 105 PHE A N 1
ATOM 825 C CA . PHE A 1 105 ? 5.883 -6.092 -13.387 1.00 78.25 105 PHE A CA 1
ATOM 826 C C . PHE A 1 105 ? 6.083 -4.600 -13.667 1.00 78.25 105 PHE A C 1
ATOM 828 O O . PHE A 1 105 ? 5.391 -4.049 -14.520 1.00 78.25 105 PHE A O 1
ATOM 835 N N . ARG A 1 106 ? 7.013 -3.930 -12.977 1.00 79.25 106 ARG A N 1
ATOM 836 C CA . ARG A 1 106 ? 7.329 -2.518 -13.246 1.00 79.25 106 ARG A CA 1
ATOM 837 C C . ARG A 1 106 ? 8.059 -2.336 -14.574 1.00 79.25 106 ARG A C 1
ATOM 839 O O . ARG A 1 106 ? 7.729 -1.412 -15.316 1.00 79.25 106 ARG A O 1
ATOM 846 N N . VAL A 1 107 ? 9.008 -3.217 -14.886 1.00 79.38 107 VAL A N 1
ATOM 847 C CA . VAL A 1 107 ? 9.711 -3.226 -16.179 1.00 79.38 107 VAL A CA 1
ATOM 848 C C . VAL A 1 107 ? 8.729 -3.487 -17.325 1.00 79.38 107 VAL A C 1
ATOM 850 O O . VAL A 1 107 ? 8.715 -2.725 -18.289 1.00 79.38 107 VAL A O 1
ATOM 853 N N . ASP A 1 108 ? 7.843 -4.473 -17.180 1.00 75.75 108 ASP A N 1
ATOM 854 C CA . ASP A 1 108 ? 6.782 -4.796 -18.143 1.00 75.75 108 ASP A CA 1
ATOM 855 C C . ASP A 1 108 ? 5.765 -3.652 -18.281 1.00 75.75 108 ASP A C 1
ATOM 857 O O . ASP A 1 108 ? 5.254 -3.387 -19.370 1.00 75.75 108 ASP A O 1
ATOM 861 N N . ALA A 1 109 ? 5.509 -2.912 -17.196 1.00 73.38 109 ALA A N 1
ATOM 862 C CA . ALA A 1 109 ? 4.731 -1.673 -17.209 1.00 73.38 109 ALA A CA 1
ATOM 863 C C . ALA A 1 109 ? 5.491 -0.474 -17.819 1.00 73.38 109 ALA A C 1
ATOM 865 O O . ALA A 1 109 ? 4.980 0.652 -17.814 1.00 73.38 109 ALA A O 1
ATOM 866 N N . GLY A 1 110 ? 6.688 -0.705 -18.367 1.00 73.69 110 GLY A N 1
ATOM 867 C CA . GLY A 1 110 ? 7.522 0.226 -19.127 1.00 73.69 110 GLY A CA 1
ATOM 868 C C . GLY A 1 110 ? 8.373 1.176 -18.294 1.00 73.69 110 GLY A C 1
ATOM 869 O O . GLY A 1 110 ? 8.745 2.241 -18.788 1.00 73.69 110 GLY A O 1
ATOM 870 N N . ASP A 1 111 ? 8.717 0.808 -17.058 1.00 79.62 111 ASP A N 1
ATOM 871 C CA . ASP A 1 111 ? 9.725 1.513 -16.262 1.00 79.62 111 ASP A CA 1
ATOM 872 C C . ASP A 1 111 ? 11.133 1.294 -16.853 1.00 79.62 111 ASP A C 1
ATOM 874 O O . ASP A 1 111 ? 11.905 0.434 -16.422 1.00 79.62 111 ASP A O 1
ATOM 878 N N . GLN A 1 112 ? 11.467 2.086 -17.876 1.00 78.81 112 GLN A N 1
ATOM 879 C CA . GLN A 1 112 ? 12.750 2.006 -18.584 1.00 78.81 112 GLN A CA 1
ATOM 880 C C . GLN A 1 112 ? 13.942 2.374 -17.693 1.00 78.81 112 GLN A C 1
ATOM 882 O O . GLN A 1 112 ? 15.059 1.926 -17.942 1.00 78.81 112 GLN A O 1
ATOM 887 N N . ILE A 1 113 ? 13.726 3.175 -16.644 1.00 82.06 113 ILE A N 1
ATOM 888 C CA . ILE A 1 113 ? 14.777 3.512 -15.678 1.00 82.06 113 ILE A CA 1
ATOM 889 C C . ILE A 1 113 ? 15.134 2.260 -14.882 1.00 82.06 113 ILE A C 1
ATOM 891 O O . ILE A 1 113 ? 16.312 1.914 -14.789 1.00 82.06 113 ILE A O 1
ATOM 895 N N . SER A 1 114 ? 14.124 1.554 -14.367 1.00 78.88 114 SER A N 1
ATOM 896 C CA . SER A 1 114 ? 14.320 0.282 -13.675 1.00 78.88 114 SER A CA 1
ATOM 897 C C . SER A 1 114 ? 14.926 -0.772 -14.605 1.00 78.88 114 SER A C 1
ATOM 899 O O . SER A 1 114 ? 15.878 -1.443 -14.213 1.00 78.88 114 SER A O 1
ATOM 901 N N . ALA A 1 115 ? 14.441 -0.880 -15.847 1.00 80.25 115 ALA A N 1
ATOM 902 C CA . ALA A 1 115 ? 14.968 -1.825 -16.833 1.00 80.25 115 ALA A CA 1
ATOM 903 C C . ALA A 1 115 ? 16.466 -1.594 -17.092 1.00 80.25 115 ALA A C 1
ATOM 905 O O . ALA A 1 115 ? 17.278 -2.499 -16.902 1.00 80.25 115 ALA A O 1
ATOM 906 N N . ASN A 1 116 ? 16.840 -0.353 -17.422 1.00 80.44 116 ASN A N 1
ATOM 907 C CA . ASN A 1 116 ? 18.227 0.021 -17.688 1.00 80.44 116 ASN A CA 1
ATOM 908 C C . ASN A 1 116 ? 19.118 -0.147 -16.453 1.00 80.44 116 ASN A C 1
ATOM 910 O O . ASN A 1 116 ? 20.254 -0.610 -16.568 1.00 80.44 116 ASN A O 1
ATOM 914 N N . HIS A 1 117 ? 18.632 0.235 -15.268 1.00 83.81 117 HIS A N 1
ATOM 915 C CA . HIS A 1 117 ? 19.387 0.097 -14.026 1.00 83.81 117 HIS A CA 1
ATOM 916 C C . HIS A 1 117 ? 19.708 -1.368 -13.747 1.00 83.81 117 HIS A C 1
ATOM 918 O O . HIS A 1 117 ? 20.864 -1.697 -13.480 1.00 83.81 117 HIS A O 1
ATOM 924 N N . LEU A 1 118 ? 18.720 -2.251 -13.855 1.00 81.12 118 LEU A N 1
ATOM 925 C CA . LEU A 1 118 ? 18.921 -3.654 -13.543 1.00 81.12 118 LEU A CA 1
ATOM 926 C C . LEU A 1 118 ? 19.783 -4.381 -14.596 1.00 81.12 118 LEU A C 1
ATOM 928 O O . LEU A 1 118 ? 20.532 -5.283 -14.228 1.00 81.12 118 LEU A O 1
ATOM 932 N N . SER A 1 119 ? 19.740 -3.971 -15.871 1.00 79.56 119 SER A N 1
ATOM 933 C CA . SER A 1 119 ? 20.565 -4.568 -16.934 1.00 79.56 119 SER A CA 1
ATOM 934 C C . SER A 1 119 ? 22.011 -4.059 -16.966 1.00 79.56 119 SER A C 1
ATOM 936 O O . SER A 1 119 ? 22.905 -4.784 -17.395 1.00 79.56 119 SER A O 1
ATOM 938 N N . SER A 1 120 ? 22.254 -2.801 -16.576 1.00 79.19 120 SER A N 1
ATOM 939 C CA . SER A 1 120 ? 23.571 -2.148 -16.724 1.00 79.19 120 SER A CA 1
ATOM 940 C C . SER A 1 120 ? 24.381 -2.056 -15.430 1.00 79.19 120 SER A C 1
ATOM 942 O O . SER A 1 120 ? 25.592 -1.830 -15.480 1.00 79.19 120 SER A O 1
ATOM 944 N N . SER A 1 121 ? 23.741 -2.224 -14.271 1.00 80.12 121 SER A N 1
ATOM 945 C CA . SER A 1 121 ? 24.415 -2.095 -12.979 1.00 80.12 121 SER A CA 1
ATOM 946 C C . SER A 1 121 ? 25.241 -3.327 -12.628 1.00 80.12 121 SER A C 1
ATOM 948 O O . SER A 1 121 ? 24.914 -4.464 -12.964 1.00 80.12 121 SER A O 1
ATOM 950 N N . LEU A 1 122 ? 26.304 -3.103 -11.853 1.00 78.25 122 LEU A N 1
ATOM 951 C CA . LEU A 1 122 ? 27.039 -4.185 -11.203 1.00 78.25 122 LEU A CA 1
ATOM 952 C C . LEU A 1 122 ? 26.094 -4.999 -10.307 1.00 78.25 122 LEU A C 1
ATOM 9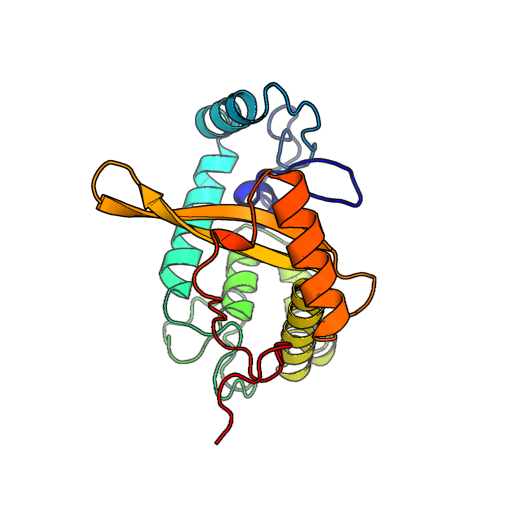54 O O . LEU A 1 122 ? 25.191 -4.442 -9.686 1.00 78.25 122 LEU A O 1
ATOM 958 N N . LYS A 1 123 ? 26.334 -6.311 -10.172 1.00 70.69 123 LYS A N 1
ATOM 959 C CA . LYS A 1 123 ? 25.448 -7.225 -9.420 1.00 70.69 123 LYS A CA 1
ATOM 960 C C . LYS A 1 123 ? 25.099 -6.729 -8.011 1.00 70.69 123 LYS A C 1
ATOM 962 O O . LYS A 1 123 ? 23.966 -6.883 -7.577 1.00 70.69 123 LYS A O 1
ATOM 967 N N . ASN A 1 124 ? 26.045 -6.114 -7.306 1.00 71.69 124 ASN A N 1
ATOM 968 C CA . ASN A 1 124 ? 25.850 -5.552 -5.965 1.00 71.69 124 ASN A CA 1
ATOM 969 C C . ASN A 1 124 ? 25.128 -4.190 -5.947 1.00 71.69 124 ASN A C 1
ATOM 971 O O . ASN A 1 124 ? 24.620 -3.801 -4.902 1.00 71.69 124 ASN A O 1
ATOM 975 N N . ALA A 1 125 ? 25.076 -3.484 -7.074 1.00 77.69 125 ALA A N 1
ATOM 976 C CA . ALA A 1 125 ? 24.410 -2.193 -7.226 1.00 77.69 125 ALA A CA 1
ATOM 977 C C . ALA A 1 125 ? 22.963 -2.313 -7.734 1.00 77.69 125 ALA A C 1
ATOM 979 O O . ALA A 1 125 ? 22.267 -1.310 -7.777 1.00 77.69 125 ALA A O 1
ATOM 980 N N . THR A 1 126 ? 22.506 -3.520 -8.088 1.00 79.12 126 THR A N 1
ATOM 981 C CA . THR A 1 126 ? 21.104 -3.788 -8.468 1.00 79.12 126 THR A CA 1
ATOM 982 C C . THR A 1 126 ? 20.147 -3.821 -7.272 1.00 79.12 126 THR A C 1
ATOM 984 O O . THR A 1 126 ? 18.938 -3.761 -7.458 1.00 79.12 126 THR A O 1
ATOM 987 N N . TYR A 1 127 ? 20.670 -3.956 -6.044 1.00 79.19 127 TYR A N 1
ATOM 988 C CA . TYR A 1 127 ? 19.888 -4.037 -4.800 1.00 79.19 127 TYR A CA 1
ATOM 989 C C . TYR A 1 127 ? 18.868 -5.195 -4.729 1.00 79.19 127 TYR A C 1
ATOM 991 O O . TYR A 1 127 ? 18.020 -5.216 -3.842 1.00 79.19 127 TYR A O 1
ATOM 999 N N . ILE A 1 128 ? 18.983 -6.214 -5.588 1.00 77.25 128 ILE A N 1
ATOM 1000 C CA . ILE A 1 128 ? 18.076 -7.382 -5.595 1.00 77.25 128 ILE A CA 1
ATOM 1001 C C . ILE A 1 128 ? 18.505 -8.515 -4.651 1.00 77.25 128 ILE A C 1
ATOM 1003 O O . ILE A 1 128 ? 17.840 -9.545 -4.555 1.00 77.25 128 ILE A O 1
ATOM 1007 N N . SER A 1 129 ? 19.646 -8.353 -3.975 1.00 75.81 129 SER A N 1
ATOM 1008 C CA . SER A 1 129 ? 20.253 -9.412 -3.168 1.00 75.81 129 SER A CA 1
ATOM 1009 C C . SER A 1 129 ? 19.380 -9.811 -1.976 1.00 75.81 129 SER A C 1
ATOM 1011 O O . SER A 1 129 ? 18.710 -8.971 -1.380 1.00 75.81 129 SER A O 1
ATOM 1013 N N . LYS A 1 130 ? 19.492 -11.069 -1.527 1.00 73.19 130 LYS A N 1
ATOM 1014 C CA . LYS A 1 130 ? 18.820 -11.547 -0.305 1.00 73.19 130 LYS A CA 1
ATOM 1015 C C . LYS A 1 130 ? 19.089 -10.680 0.929 1.00 73.19 130 LYS A C 1
ATOM 1017 O O . LYS A 1 130 ? 18.205 -10.515 1.759 1.00 73.19 130 LYS A O 1
ATOM 1022 N N . SER A 1 131 ? 20.297 -10.120 1.044 1.00 78.06 131 SER A N 1
ATOM 1023 C CA . SER A 1 131 ? 20.652 -9.223 2.150 1.00 78.06 131 SER A CA 1
ATOM 1024 C C . SER A 1 131 ? 19.867 -7.922 2.069 1.00 78.06 131 SER A C 1
ATOM 1026 O O . SER A 1 131 ? 19.352 -7.455 3.077 1.00 78.06 131 SER A O 1
ATOM 1028 N N . THR A 1 132 ? 19.763 -7.350 0.872 1.00 81.19 132 THR A N 1
ATOM 1029 C CA . THR A 1 132 ? 19.011 -6.117 0.643 1.00 81.19 132 THR A CA 1
ATOM 1030 C C . THR A 1 132 ? 17.520 -6.339 0.853 1.00 81.19 132 THR A C 1
ATOM 1032 O O . THR A 1 132 ? 16.877 -5.541 1.521 1.00 81.19 132 THR A O 1
ATOM 1035 N N . GLN A 1 133 ? 16.975 -7.455 0.366 1.00 80.19 133 GLN A N 1
ATOM 1036 C CA . GLN A 1 133 ? 15.576 -7.802 0.604 1.00 80.19 133 GLN A CA 1
ATOM 1037 C C . GLN A 1 133 ? 15.268 -7.978 2.097 1.00 80.19 133 GLN A C 1
ATOM 1039 O O . GLN A 1 133 ? 14.265 -7.456 2.568 1.00 80.19 133 GLN A O 1
ATOM 1044 N N . ASN A 1 134 ? 16.139 -8.651 2.860 1.00 79.75 134 ASN A N 1
ATOM 1045 C CA . ASN A 1 134 ? 15.973 -8.767 4.312 1.00 79.75 134 ASN A CA 1
ATOM 1046 C C . ASN A 1 134 ? 16.035 -7.398 4.998 1.00 79.75 134 ASN A C 1
ATOM 1048 O O . ASN A 1 134 ? 15.190 -7.105 5.830 1.00 79.75 134 ASN A O 1
ATOM 1052 N N . GLN A 1 135 ? 16.974 -6.534 4.603 1.00 83.06 135 GLN A N 1
ATOM 1053 C CA . GLN A 1 135 ? 17.037 -5.164 5.119 1.00 83.06 135 GLN A CA 1
ATOM 1054 C C . GLN A 1 135 ? 15.751 -4.383 4.820 1.00 83.06 135 GLN A C 1
ATOM 1056 O O . GLN A 1 135 ? 15.267 -3.668 5.689 1.00 83.06 135 GLN A O 1
ATOM 1061 N N . LEU A 1 136 ? 15.170 -4.540 3.627 1.00 83.06 136 LEU A N 1
ATOM 1062 C CA . LEU A 1 136 ? 13.890 -3.922 3.270 1.00 83.06 136 LEU A CA 1
ATOM 1063 C C . LEU A 1 136 ? 12.729 -4.473 4.105 1.00 83.06 136 LEU A C 1
ATOM 1065 O O . LEU A 1 136 ? 11.890 -3.689 4.550 1.00 83.06 136 LEU A O 1
ATOM 1069 N N . ILE A 1 137 ? 12.681 -5.789 4.338 1.00 79.81 137 ILE A N 1
ATOM 1070 C CA . ILE A 1 137 ? 11.690 -6.422 5.221 1.00 79.81 137 ILE A CA 1
ATOM 1071 C C . ILE A 1 137 ? 11.833 -5.869 6.641 1.00 79.81 137 ILE A C 1
ATOM 1073 O O . ILE A 1 137 ? 10.840 -5.426 7.209 1.00 79.81 137 ILE A O 1
ATOM 1077 N N . ASP A 1 138 ? 13.050 -5.821 7.183 1.00 79.12 138 ASP A N 1
ATOM 1078 C CA . ASP A 1 138 ? 13.318 -5.324 8.535 1.00 79.12 138 ASP A CA 1
ATOM 1079 C C . ASP A 1 138 ? 12.971 -3.836 8.665 1.00 79.12 138 ASP A C 1
ATOM 1081 O O . ASP A 1 138 ? 12.349 -3.420 9.641 1.00 79.12 138 ASP A O 1
ATOM 1085 N N . SER A 1 139 ? 13.341 -3.016 7.678 1.00 82.25 139 SER A N 1
ATOM 1086 C CA . SER A 1 139 ? 12.985 -1.595 7.643 1.00 82.25 139 SER A CA 1
ATOM 1087 C C . SER A 1 139 ? 11.476 -1.385 7.547 1.00 82.25 139 SER A C 1
ATOM 1089 O O . SER A 1 139 ? 10.948 -0.511 8.230 1.00 82.25 139 SER A O 1
ATOM 1091 N N . SER A 1 140 ? 10.776 -2.190 6.745 1.00 77.31 140 SER A N 1
ATOM 1092 C CA . SER A 1 140 ? 9.313 -2.135 6.654 1.00 77.31 140 SER A CA 1
ATOM 1093 C C . SER A 1 140 ? 8.672 -2.573 7.967 1.00 77.31 140 SER A C 1
ATOM 1095 O O . SER A 1 140 ? 7.774 -1.899 8.457 1.00 77.31 140 SER A O 1
ATOM 1097 N N . GLY A 1 141 ? 9.174 -3.653 8.572 1.00 71.81 141 GLY A N 1
ATOM 1098 C CA . GLY A 1 141 ? 8.743 -4.139 9.879 1.00 71.81 141 GLY A CA 1
ATOM 1099 C C . GLY A 1 141 ? 8.878 -3.062 10.948 1.00 71.81 141 GLY A C 1
ATOM 1100 O O . GLY A 1 141 ? 7.900 -2.764 11.617 1.00 71.81 141 GLY A O 1
ATOM 1101 N N . LYS A 1 142 ? 10.028 -2.383 11.026 1.00 70.25 142 LYS A N 1
ATOM 1102 C CA . LYS A 1 142 ? 10.236 -1.256 11.949 1.00 70.25 142 LYS A CA 1
ATOM 1103 C C . LYS A 1 142 ? 9.291 -0.086 11.689 1.00 70.25 142 LYS A C 1
ATOM 1105 O O . LYS A 1 142 ? 8.760 0.473 12.637 1.00 70.25 142 LYS A O 1
ATOM 1110 N N . ALA A 1 143 ? 9.041 0.264 10.427 1.00 71.31 143 ALA A N 1
ATOM 1111 C CA . ALA A 1 143 ? 8.084 1.319 10.089 1.00 71.31 143 ALA A CA 1
ATOM 1112 C C . ALA A 1 143 ? 6.643 0.946 10.489 1.00 71.31 143 ALA A C 1
ATOM 1114 O O . ALA A 1 143 ? 5.870 1.812 10.889 1.00 71.31 143 ALA A O 1
ATOM 1115 N N . PHE A 1 144 ? 6.278 -0.338 10.414 1.00 68.06 144 PHE A N 1
ATOM 1116 C CA . PHE A 1 144 ? 5.004 -0.832 10.940 1.00 68.06 144 PHE A CA 1
ATOM 1117 C C . PHE A 1 144 ? 4.999 -0.929 12.469 1.00 68.06 144 PHE A C 1
ATOM 1119 O O . PHE A 1 144 ? 3.974 -0.681 13.085 1.00 68.06 144 PHE A O 1
ATOM 1126 N N . GLU A 1 145 ? 6.118 -1.245 13.113 1.00 65.06 145 GLU A N 1
ATOM 1127 C CA . GLU A 1 145 ? 6.234 -1.219 14.576 1.00 65.06 145 GLU A CA 1
ATOM 1128 C C . GLU A 1 145 ? 6.120 0.208 15.130 1.00 65.06 145 GLU A C 1
ATOM 1130 O O . GLU A 1 145 ? 5.503 0.421 16.174 1.00 65.06 145 GLU A O 1
ATOM 1135 N N . GLU A 1 146 ? 6.644 1.198 14.406 1.00 65.56 146 GLU A N 1
ATOM 1136 C CA . GLU A 1 146 ? 6.403 2.617 14.674 1.00 65.56 146 GLU A CA 1
ATOM 1137 C C . GLU A 1 146 ? 4.927 2.996 14.484 1.00 65.56 146 GLU A C 1
ATOM 1139 O O . GLU A 1 146 ? 4.498 4.015 15.011 1.00 65.56 146 GLU A O 1
ATOM 1144 N N . VAL A 1 147 ? 4.121 2.193 13.781 1.00 66.12 147 VAL A N 1
ATOM 1145 C CA . VAL A 1 147 ? 2.723 2.503 13.467 1.00 66.12 147 VAL A CA 1
ATOM 1146 C C . VAL A 1 147 ? 1.801 1.325 13.802 1.00 66.12 147 VAL A C 1
ATOM 1148 O O . VAL A 1 147 ? 1.478 0.483 12.963 1.00 66.12 147 VAL A O 1
ATOM 1151 N N . LEU A 1 148 ? 1.279 1.300 15.028 1.00 71.50 148 LEU A N 1
ATOM 1152 C CA . LEU A 1 148 ? 0.333 0.277 15.467 1.00 71.50 148 LEU A CA 1
ATOM 1153 C C . LEU A 1 148 ? -1.005 0.401 14.713 1.00 71.50 148 LEU A C 1
ATOM 1155 O O . LEU A 1 148 ? -1.676 1.431 14.757 1.00 71.50 148 LEU A O 1
ATOM 1159 N N . ILE A 1 149 ? -1.428 -0.679 14.058 1.00 70.19 149 ILE A N 1
ATOM 1160 C CA . ILE A 1 149 ? -2.745 -0.804 13.418 1.00 70.19 149 ILE A CA 1
ATOM 1161 C C . ILE A 1 149 ? -3.756 -1.246 14.474 1.00 70.19 149 ILE A C 1
ATOM 1163 O O . ILE A 1 149 ? -3.571 -2.290 15.104 1.00 70.19 149 ILE A O 1
ATOM 1167 N N . LYS A 1 150 ? -4.837 -0.480 14.670 1.00 74.44 150 LYS A N 1
ATOM 1168 C CA . LYS A 1 150 ? -5.881 -0.838 15.637 1.00 74.44 150 LYS A CA 1
ATOM 1169 C C . LYS A 1 150 ? -7.200 -1.187 14.958 1.00 74.44 150 LYS A C 1
ATOM 1171 O O . LYS A 1 150 ? -7.858 -0.316 14.395 1.00 74.44 150 LYS A O 1
ATOM 1176 N N . ASN A 1 151 ? -7.614 -2.439 15.139 1.00 80.00 151 ASN A N 1
ATOM 1177 C CA . ASN A 1 151 ? -8.965 -2.910 14.851 1.00 80.00 151 ASN A CA 1
ATOM 1178 C C . ASN A 1 151 ? -9.733 -3.154 16.155 1.00 80.00 151 ASN A C 1
ATOM 1180 O O . ASN A 1 151 ? -9.139 -3.500 17.186 1.00 80.00 151 ASN A O 1
ATOM 1184 N N . VAL A 1 152 ? -11.054 -3.003 16.104 1.00 82.69 152 VAL A N 1
ATOM 1185 C CA . VAL A 1 152 ? -11.972 -3.388 17.182 1.00 82.69 152 VAL A CA 1
ATOM 1186 C C . VAL A 1 152 ? -12.927 -4.446 16.660 1.00 82.69 152 VAL A C 1
ATOM 1188 O O . VAL A 1 152 ? -13.604 -4.233 15.659 1.00 82.69 152 VAL A O 1
ATOM 1191 N N . LYS A 1 153 ? -12.995 -5.575 17.373 1.00 87.12 153 LYS A N 1
ATOM 1192 C CA . LYS A 1 153 ? -13.985 -6.627 17.141 1.00 87.12 153 LYS A CA 1
ATOM 1193 C C . LYS A 1 153 ? -15.133 -6.481 18.126 1.00 87.12 153 LYS A C 1
ATOM 1195 O O . LYS A 1 153 ? -14.892 -6.443 19.333 1.00 87.12 153 LYS A O 1
ATOM 1200 N N . TYR A 1 154 ? -16.359 -6.424 17.627 1.00 86.50 154 TYR A N 1
ATOM 1201 C CA . TYR A 1 154 ? -17.559 -6.311 18.452 1.00 86.50 154 TYR A CA 1
ATOM 1202 C C . TYR A 1 154 ? -18.708 -7.132 17.873 1.00 86.50 154 TYR A C 1
ATOM 1204 O O . TYR A 1 154 ? -18.677 -7.555 16.720 1.00 86.50 154 TYR A O 1
ATOM 1212 N N . VAL A 1 155 ? -19.711 -7.393 18.709 1.00 88.12 155 VAL A N 1
ATOM 1213 C CA . VAL A 1 155 ? -20.947 -8.059 18.299 1.00 88.12 155 VAL A CA 1
ATOM 1214 C C . VAL A 1 155 ? -22.003 -6.984 18.094 1.00 88.12 155 VAL A C 1
ATOM 1216 O O . VAL A 1 155 ? -22.244 -6.180 18.997 1.00 88.12 155 VAL A O 1
ATOM 1219 N N . ASN A 1 156 ? -22.594 -6.933 16.904 1.00 87.81 156 ASN A N 1
ATOM 1220 C CA . ASN A 1 156 ? -23.641 -5.963 16.598 1.00 87.81 156 ASN A CA 1
ATOM 1221 C C . ASN A 1 156 ? -24.996 -6.384 17.208 1.00 87.81 156 ASN A C 1
ATOM 1223 O O . ASN A 1 156 ? -25.138 -7.454 17.802 1.00 87.81 156 ASN A O 1
ATOM 1227 N N . SER A 1 157 ? -26.028 -5.557 17.028 1.00 91.62 157 SER A N 1
ATOM 1228 C CA . SER A 1 157 ? -27.388 -5.843 17.513 1.00 91.62 157 SER A CA 1
ATOM 1229 C C . SER A 1 157 ? -28.023 -7.107 16.919 1.00 91.62 157 SER A C 1
ATOM 1231 O O . SER A 1 157 ? -28.998 -7.610 17.469 1.00 91.62 157 SER A O 1
ATOM 1233 N N . ASN A 1 158 ? -27.486 -7.616 15.809 1.00 94.19 158 ASN A N 1
ATOM 1234 C CA . ASN A 1 158 ? -27.962 -8.811 15.116 1.00 94.19 158 ASN A CA 1
ATOM 1235 C C . ASN A 1 158 ? -27.178 -10.074 15.520 1.00 94.19 158 ASN A C 1
ATOM 1237 O O . ASN A 1 158 ? -27.344 -11.115 14.889 1.00 94.19 158 ASN A O 1
ATOM 1241 N N . ASN A 1 159 ? -26.337 -10.002 16.559 1.00 90.06 159 ASN A N 1
ATOM 1242 C CA . ASN A 1 159 ? -25.425 -11.071 16.984 1.00 90.06 159 ASN A CA 1
ATOM 1243 C C . ASN A 1 159 ? -24.370 -11.470 15.934 1.00 90.06 159 ASN A C 1
ATOM 1245 O O . ASN A 1 159 ? -23.857 -12.590 15.953 1.00 90.06 159 ASN A O 1
ATOM 1249 N N . GLU A 1 160 ? -24.005 -10.559 15.037 1.00 92.69 160 GLU A N 1
ATOM 1250 C CA . GLU A 1 160 ? -22.945 -10.771 14.053 1.00 92.69 160 GLU A CA 1
ATOM 1251 C C . GLU A 1 160 ? -21.627 -10.189 14.571 1.00 92.69 160 GLU A C 1
ATOM 1253 O O . GLU A 1 160 ? -21.612 -9.134 15.208 1.00 92.69 160 GLU A O 1
ATOM 1258 N N . ILE A 1 161 ? -20.511 -10.860 14.280 1.00 89.25 161 ILE A N 1
ATOM 1259 C CA . ILE A 1 161 ? -19.170 -10.372 14.624 1.00 89.25 161 ILE A CA 1
ATOM 1260 C C . ILE A 1 161 ? -18.714 -9.398 13.541 1.00 89.25 161 ILE A C 1
ATOM 1262 O O . ILE A 1 161 ? -18.635 -9.767 12.371 1.00 89.25 161 ILE A O 1
ATOM 1266 N N . TRP A 1 162 ? -18.380 -8.181 13.950 1.00 87.38 162 TRP A N 1
ATOM 1267 C CA . TRP A 1 162 ? -17.849 -7.125 13.096 1.00 87.38 162 TRP A CA 1
ATOM 1268 C C . TRP A 1 162 ? -16.431 -6.765 13.525 1.00 87.38 162 TRP A C 1
ATOM 1270 O O . TRP A 1 162 ? -16.089 -6.862 14.705 1.00 87.38 162 TRP A O 1
ATOM 1280 N N . GLU A 1 163 ? -15.605 -6.368 12.559 1.00 86.88 163 GLU A N 1
ATOM 1281 C CA . GLU A 1 163 ? -14.253 -5.860 12.778 1.00 86.88 163 GLU A CA 1
ATOM 1282 C C . GLU A 1 163 ? -14.113 -4.521 12.057 1.00 86.88 163 GLU A C 1
ATOM 1284 O O . GLU A 1 163 ? -14.109 -4.483 10.829 1.00 86.88 163 GLU A O 1
ATOM 1289 N N . ASP A 1 164 ? -13.981 -3.440 12.825 1.00 83.25 164 ASP A N 1
ATOM 1290 C CA . ASP A 1 164 ? -13.777 -2.098 12.281 1.00 83.25 164 ASP A CA 1
ATOM 1291 C C . ASP A 1 164 ? -12.344 -1.627 12.532 1.00 83.25 164 ASP A C 1
ATOM 1293 O O . ASP A 1 164 ? -11.818 -1.706 13.649 1.00 83.25 164 ASP A O 1
ATOM 1297 N N . PHE A 1 165 ? -11.716 -1.102 11.480 1.00 83.44 165 PHE A N 1
ATOM 1298 C CA . PHE A 1 165 ? -10.437 -0.408 11.575 1.00 83.44 165 PHE A CA 1
ATOM 1299 C C . PHE A 1 165 ? -10.652 0.985 12.174 1.00 83.44 165 PHE A C 1
ATOM 1301 O O . PHE A 1 165 ? -11.406 1.789 11.629 1.00 83.44 165 PHE A O 1
ATOM 1308 N N . LEU A 1 166 ? -9.970 1.285 13.282 1.00 80.62 166 LEU A N 1
ATOM 1309 C CA . LEU A 1 166 ? -10.054 2.596 13.926 1.00 80.62 166 LEU A CA 1
ATOM 1310 C C . LEU A 1 166 ? -9.103 3.594 13.272 1.00 80.62 166 LEU A C 1
ATOM 1312 O O . LEU A 1 166 ? -9.526 4.633 12.769 1.00 80.62 166 LEU A O 1
ATOM 1316 N N . ARG A 1 167 ? -7.800 3.305 13.354 1.00 73.69 167 ARG A N 1
ATOM 1317 C CA . ARG A 1 167 ? -6.719 4.116 12.785 1.00 73.69 167 ARG A CA 1
ATOM 1318 C C . ARG A 1 167 ? -5.362 3.435 12.936 1.00 73.69 167 ARG A C 1
ATOM 1320 O O . ARG A 1 167 ? -5.188 2.483 13.697 1.00 73.69 167 ARG A O 1
ATOM 1327 N N . PHE A 1 168 ? -4.393 4.027 12.252 1.00 80.81 168 PHE A N 1
ATOM 1328 C CA . PHE A 1 168 ? -2.974 3.892 12.535 1.00 80.81 168 PHE A CA 1
ATOM 1329 C C . PHE A 1 168 ? -2.601 4.747 13.754 1.00 80.81 168 PHE A C 1
ATOM 1331 O O . PHE A 1 168 ? -3.056 5.888 13.873 1.00 80.81 168 PHE A O 1
ATOM 1338 N N . ILE A 1 169 ? -1.783 4.202 14.649 1.00 77.25 169 ILE A N 1
ATOM 1339 C CA . ILE A 1 169 ? -1.329 4.860 15.873 1.00 77.25 169 ILE A CA 1
ATOM 1340 C C . ILE A 1 169 ? 0.185 4.987 15.818 1.00 77.25 169 ILE A C 1
ATOM 1342 O O . ILE A 1 169 ? 0.904 3.992 15.859 1.00 77.25 169 ILE A O 1
ATOM 1346 N N . ASP A 1 170 ? 0.662 6.221 15.750 1.00 76.50 170 ASP A N 1
ATOM 1347 C CA . ASP A 1 170 ? 2.088 6.512 15.728 1.00 76.50 170 ASP A CA 1
ATOM 1348 C C . ASP A 1 170 ? 2.703 6.295 17.124 1.00 76.50 170 ASP A C 1
ATOM 1350 O O . ASP A 1 170 ? 2.320 6.930 18.109 1.00 76.50 170 ASP A O 1
ATOM 1354 N N . CYS A 1 171 ? 3.650 5.370 17.216 1.00 74.88 171 CYS A N 1
ATOM 1355 C CA . CYS A 1 171 ? 4.311 4.916 18.433 1.00 74.88 171 CYS A CA 1
ATOM 1356 C C . CYS A 1 171 ? 5.675 5.596 18.622 1.00 74.88 171 CYS A C 1
ATOM 1358 O O . CYS A 1 171 ? 6.637 4.964 19.061 1.00 74.88 171 CYS A O 1
ATOM 1360 N N . LYS A 1 172 ? 5.761 6.910 18.356 1.00 70.38 172 LYS A N 1
ATOM 1361 C CA . LYS A 1 172 ? 6.991 7.722 18.533 1.00 70.38 172 LYS A CA 1
ATOM 1362 C C . LYS A 1 172 ? 7.632 7.603 19.915 1.00 70.38 172 LYS A C 1
ATOM 1364 O O . LYS A 1 172 ? 8.829 7.822 20.065 1.00 70.38 172 LYS A O 1
ATOM 1369 N N . THR A 1 173 ? 6.831 7.305 20.936 1.00 66.88 173 THR A N 1
ATOM 1370 C CA . THR A 1 173 ? 7.267 7.147 22.330 1.00 66.88 173 THR A CA 1
ATOM 1371 C C . THR A 1 173 ? 7.891 5.776 22.619 1.00 66.88 173 THR A C 1
ATOM 1373 O O . THR A 1 173 ? 8.317 5.528 23.747 1.00 66.88 173 THR A O 1
ATOM 1376 N N . GLY A 1 174 ? 7.986 4.903 21.611 1.00 66.94 174 GLY A N 1
ATOM 1377 C CA . GLY A 1 174 ? 8.579 3.571 21.675 1.00 66.94 174 GLY A CA 1
ATOM 1378 C C . GLY A 1 174 ? 7.546 2.443 21.641 1.00 66.94 174 GLY A C 1
ATOM 1379 O O . GLY A 1 174 ? 6.344 2.651 21.814 1.00 66.94 174 GLY A O 1
ATOM 1380 N N . THR A 1 175 ? 8.032 1.215 21.472 1.00 68.50 175 THR A N 1
ATOM 1381 C CA . THR A 1 175 ? 7.236 -0.021 21.327 1.00 68.50 175 THR A CA 1
ATOM 1382 C C . THR A 1 175 ? 7.258 -0.899 22.583 1.00 68.50 175 THR A C 1
ATOM 1384 O O . THR A 1 175 ? 7.051 -2.109 22.534 1.00 68.50 175 THR A O 1
ATOM 1387 N N . SER A 1 176 ? 7.520 -0.298 23.747 1.00 74.06 176 SER A N 1
ATOM 1388 C CA . SER A 1 176 ? 7.405 -0.994 25.031 1.00 74.06 176 SER A CA 1
ATOM 1389 C C . SER A 1 176 ? 5.941 -1.323 25.349 1.00 74.06 176 SER A C 1
ATOM 1391 O O . SER A 1 176 ? 5.037 -0.590 24.950 1.00 74.06 176 SER A O 1
ATOM 1393 N N . GLY A 1 177 ? 5.687 -2.375 26.135 1.00 70.81 177 GLY A N 1
ATOM 1394 C CA . GLY A 1 177 ? 4.318 -2.735 26.536 1.00 70.81 177 GLY A CA 1
ATOM 1395 C C . GLY A 1 177 ? 3.549 -1.582 27.204 1.00 70.81 177 GLY A C 1
ATOM 1396 O O . GLY A 1 177 ? 2.359 -1.415 26.954 1.00 70.81 177 GLY A O 1
ATOM 1397 N N . LEU A 1 178 ? 4.243 -0.733 27.975 1.00 75.75 178 LEU A N 1
ATOM 1398 C CA . LEU A 1 178 ? 3.660 0.444 28.628 1.00 75.75 178 LEU A CA 1
ATOM 1399 C C . LEU A 1 178 ? 3.336 1.577 27.643 1.00 75.75 178 LEU A C 1
ATOM 1401 O O . LEU A 1 178 ? 2.264 2.171 27.714 1.00 75.75 178 LEU A O 1
ATOM 1405 N N . SER A 1 179 ? 4.247 1.901 26.721 1.00 78.25 179 SER A N 1
ATOM 1406 C CA . SER A 1 179 ? 3.989 2.956 25.729 1.00 78.25 179 SER A CA 1
ATOM 1407 C C . SER A 1 179 ? 2.844 2.563 24.796 1.00 78.25 179 SER A C 1
ATOM 1409 O O . SER A 1 179 ? 1.981 3.382 24.489 1.00 78.25 179 SER A O 1
ATOM 1411 N N . LEU A 1 180 ? 2.774 1.286 24.425 1.00 78.38 180 LEU A N 1
ATOM 1412 C CA . LEU A 1 180 ? 1.693 0.747 23.610 1.00 78.38 180 LEU A CA 1
ATOM 1413 C C . LEU A 1 180 ? 0.354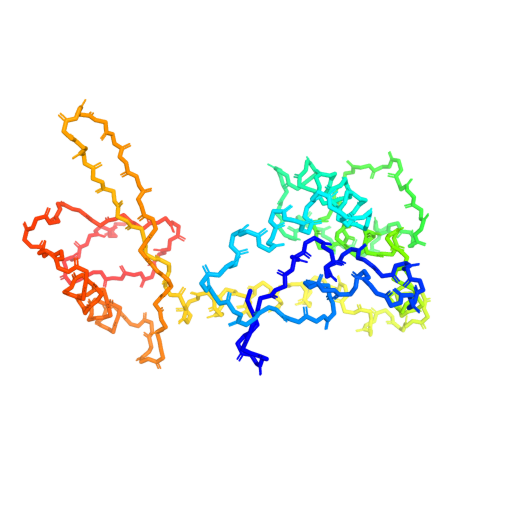 0.716 24.352 1.00 78.38 180 LEU A C 1
ATOM 1415 O O . LEU A 1 180 ? -0.665 1.062 23.755 1.00 78.38 180 LEU A O 1
ATOM 1419 N N . SER A 1 181 ? 0.328 0.343 25.637 1.00 79.25 181 SER A N 1
ATOM 1420 C CA . SER A 1 181 ? -0.918 0.339 26.414 1.00 79.25 181 SER A CA 1
ATOM 1421 C C . SER A 1 181 ? -1.495 1.748 26.560 1.00 79.25 181 SER A C 1
ATOM 1423 O O . SER A 1 181 ? -2.689 1.942 26.327 1.00 79.25 181 SER A O 1
ATOM 1425 N N . LEU A 1 182 ? -0.649 2.743 26.839 1.00 82.31 182 LEU A N 1
ATOM 1426 C CA . LEU A 1 182 ? -1.045 4.152 26.904 1.00 82.31 182 LEU A CA 1
ATOM 1427 C C . LEU A 1 182 ? -1.563 4.664 25.555 1.00 82.31 182 LEU A C 1
ATOM 1429 O O . LEU A 1 182 ? -2.612 5.305 25.502 1.00 82.31 182 LEU A O 1
ATOM 1433 N N . ASN A 1 183 ? -0.877 4.333 24.460 1.00 81.19 183 ASN A N 1
ATOM 1434 C CA . ASN A 1 183 ? -1.314 4.704 23.115 1.00 81.19 183 ASN A CA 1
ATOM 1435 C C . ASN A 1 183 ? -2.688 4.098 22.776 1.00 81.19 183 ASN A C 1
ATOM 1437 O O . ASN A 1 183 ? -3.549 4.787 22.231 1.00 81.19 183 ASN A O 1
ATOM 1441 N N . VAL A 1 184 ? -2.933 2.836 23.144 1.00 80.69 184 VAL A N 1
ATOM 1442 C CA . VAL A 1 184 ? -4.241 2.188 22.951 1.00 80.69 184 VAL A CA 1
ATOM 1443 C C . VAL A 1 184 ? -5.326 2.845 23.808 1.00 80.69 184 VAL A C 1
ATOM 1445 O O . VAL A 1 184 ? -6.419 3.084 23.299 1.00 80.69 184 VAL A O 1
ATOM 1448 N N . LEU A 1 185 ? -5.042 3.153 25.076 1.00 84.81 185 LEU A N 1
ATOM 1449 C CA . LEU A 1 185 ? -5.987 3.810 25.986 1.00 84.81 185 LEU A CA 1
ATOM 1450 C C . LEU A 1 185 ? -6.431 5.177 25.464 1.00 84.81 185 LEU A C 1
ATOM 1452 O O . LEU A 1 185 ? -7.630 5.447 25.407 1.00 84.81 185 LEU A O 1
ATOM 1456 N N . ASN A 1 186 ? -5.474 6.000 25.031 1.00 85.25 186 ASN A N 1
ATOM 1457 C CA . ASN A 1 186 ? -5.757 7.320 24.472 1.00 85.25 186 ASN A CA 1
ATOM 1458 C C . ASN A 1 186 ? -6.672 7.214 23.248 1.00 85.25 186 ASN A C 1
ATOM 1460 O O . ASN A 1 186 ? -7.662 7.933 23.149 1.00 85.25 186 ASN A O 1
ATOM 1464 N N . VAL A 1 187 ? -6.398 6.262 22.353 1.00 84.00 187 VAL A N 1
ATOM 1465 C CA . VAL A 1 187 ? -7.223 6.059 21.157 1.00 84.00 187 VAL A CA 1
ATOM 1466 C C . VAL A 1 187 ? -8.630 5.594 21.514 1.00 84.00 187 VAL A C 1
ATOM 1468 O O . VAL A 1 187 ? -9.591 6.132 20.973 1.00 84.00 187 VAL A O 1
ATOM 1471 N N . LEU A 1 188 ? -8.790 4.647 22.441 1.00 84.25 188 LEU A N 1
ATOM 1472 C CA . LEU A 1 188 ? -10.124 4.229 22.887 1.00 84.25 188 LEU A CA 1
ATOM 1473 C C . LEU A 1 188 ? -10.916 5.414 23.459 1.00 84.25 188 LEU A C 1
ATOM 1475 O O . LEU A 1 188 ? -12.067 5.617 23.074 1.00 84.25 188 LEU A O 1
ATOM 1479 N N . GLN A 1 189 ? -10.280 6.241 24.292 1.00 86.44 189 GLN A N 1
ATOM 1480 C CA . GLN A 1 189 ? -10.905 7.431 24.863 1.00 86.44 189 GLN A CA 1
ATOM 1481 C C . GLN A 1 189 ? -11.310 8.455 23.790 1.00 86.44 189 GLN A C 1
ATOM 1483 O O . GLN A 1 189 ? -12.413 8.995 23.857 1.00 86.44 189 GLN A O 1
ATOM 1488 N N . GLU A 1 190 ? -10.466 8.695 22.784 1.00 87.06 190 GLU A N 1
ATOM 1489 C CA . GLU A 1 190 ? -10.782 9.588 21.659 1.00 87.06 190 GLU A CA 1
ATOM 1490 C C . GLU A 1 190 ? -12.000 9.124 20.853 1.00 87.06 190 GLU A C 1
ATOM 1492 O O . GLU A 1 190 ? -12.790 9.949 20.397 1.00 87.06 190 GLU A O 1
ATOM 1497 N N . PHE A 1 191 ? -12.173 7.811 20.689 1.00 85.38 191 PHE A N 1
ATOM 1498 C CA . PHE A 1 191 ? -13.338 7.229 20.019 1.00 85.38 191 PHE A CA 1
ATOM 1499 C C . PHE A 1 191 ? -14.553 7.057 20.949 1.00 85.38 191 PHE A C 1
ATOM 1501 O O . PHE A 1 191 ? -15.575 6.522 20.522 1.00 85.38 191 PHE A O 1
ATOM 1508 N N . GLY A 1 192 ? -14.467 7.496 22.211 1.00 86.00 192 GLY A N 1
ATOM 1509 C CA . GLY A 1 192 ? -15.536 7.328 23.200 1.00 86.00 192 GLY A CA 1
ATOM 1510 C C . GLY A 1 192 ? -15.790 5.866 23.585 1.00 86.00 192 GLY A C 1
ATOM 1511 O O . GLY A 1 192 ? -16.865 5.533 24.082 1.00 86.00 192 GLY A O 1
ATOM 1512 N N . LEU A 1 193 ? -14.819 4.984 23.341 1.00 84.94 193 LEU A N 1
ATOM 1513 C CA . LEU A 1 193 ? -14.884 3.571 23.682 1.00 84.94 193 LEU A CA 1
ATOM 1514 C C . LEU A 1 193 ? -14.370 3.371 25.106 1.00 84.94 193 LEU A C 1
ATOM 1516 O O . LEU A 1 193 ? -13.190 3.556 25.398 1.00 84.94 193 LEU A O 1
ATOM 1520 N N . ASP A 1 194 ? -15.262 2.957 26.000 1.00 83.69 194 ASP A N 1
ATOM 1521 C CA . ASP A 1 194 ? -14.879 2.614 27.364 1.00 83.69 194 ASP A CA 1
ATOM 1522 C C . ASP A 1 194 ? -14.116 1.280 27.389 1.00 83.69 194 ASP A C 1
ATOM 1524 O O . ASP A 1 194 ? -14.620 0.237 26.956 1.00 83.69 194 ASP A O 1
ATOM 1528 N N . ILE A 1 195 ? -12.899 1.300 27.939 1.00 81.75 195 ILE A N 1
ATOM 1529 C CA . ILE A 1 195 ? -12.087 0.097 28.120 1.00 81.75 195 ILE A CA 1
ATOM 1530 C C . ILE A 1 195 ? -12.777 -0.944 29.012 1.00 81.75 195 ILE A C 1
ATOM 1532 O O . ILE A 1 195 ? -12.548 -2.137 28.823 1.00 81.75 195 ILE A O 1
ATOM 1536 N N . GLN A 1 196 ? -13.672 -0.544 29.920 1.00 83.69 196 GLN A N 1
ATOM 1537 C CA . GLN A 1 196 ? -14.442 -1.484 30.747 1.00 83.69 196 GLN A CA 1
ATOM 1538 C C . GLN A 1 196 ? -15.377 -2.376 29.914 1.00 83.69 196 GLN A C 1
ATOM 1540 O O . GLN A 1 196 ? -15.746 -3.474 30.342 1.00 83.69 196 GLN A O 1
ATOM 1545 N N . ASN A 1 197 ? -15.723 -1.941 28.699 1.00 82.50 197 ASN A N 1
ATOM 1546 C CA . ASN A 1 197 ? -16.517 -2.720 27.753 1.00 82.50 197 ASN A CA 1
ATOM 1547 C C . ASN A 1 197 ? -15.663 -3.640 26.864 1.00 82.50 197 ASN A C 1
ATOM 1549 O O . ASN A 1 197 ? -16.207 -4.491 26.159 1.00 82.50 197 ASN A O 1
ATOM 1553 N N . CYS A 1 198 ? -14.334 -3.526 26.911 1.00 81.88 198 CYS A N 1
ATOM 1554 C CA . CYS A 1 198 ? -13.425 -4.389 26.167 1.00 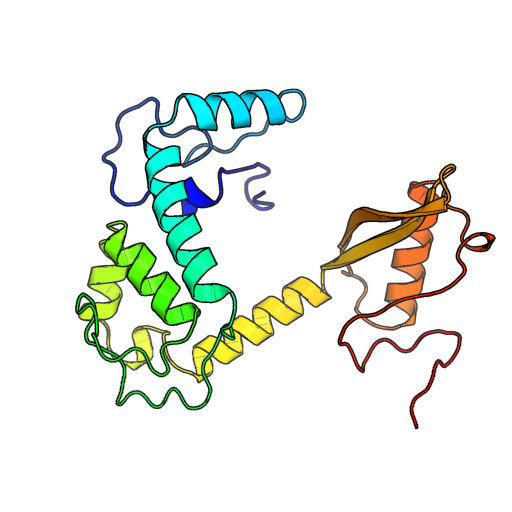81.88 198 CYS A CA 1
ATOM 1555 C C . CYS A 1 198 ? -13.218 -5.724 26.902 1.00 81.88 198 CYS A C 1
ATOM 1557 O O . CYS A 1 198 ? -12.846 -5.761 28.072 1.00 81.88 198 CYS A O 1
ATOM 1559 N N . ARG A 1 199 ? -13.456 -6.848 26.212 1.00 81.50 199 ARG A N 1
ATOM 1560 C CA . ARG A 1 199 ? -13.429 -8.200 26.814 1.00 81.50 199 ARG A CA 1
ATOM 1561 C C . ARG A 1 199 ? -12.166 -9.007 26.532 1.00 81.50 199 ARG A C 1
ATOM 1563 O O . ARG A 1 199 ? -11.950 -10.028 27.174 1.00 81.50 199 ARG A O 1
ATOM 1570 N N . GLY A 1 200 ? -11.332 -8.566 25.597 1.00 75.50 200 GLY A N 1
ATOM 1571 C CA . GLY A 1 200 ? -10.108 -9.271 25.246 1.00 75.50 200 GLY A CA 1
ATOM 1572 C C . GLY A 1 200 ? -9.228 -8.469 24.300 1.00 75.50 200 GLY A C 1
ATOM 1573 O O . GLY A 1 200 ? -9.690 -7.549 23.626 1.00 75.50 200 GLY A O 1
ATOM 1574 N N . GLN A 1 201 ? -7.947 -8.826 24.270 1.00 72.81 201 GLN A N 1
ATOM 1575 C CA . GLN A 1 201 ? -6.953 -8.283 23.350 1.00 72.81 201 GLN A CA 1
ATOM 1576 C C . GLN A 1 201 ? -6.493 -9.421 22.436 1.00 72.81 201 GLN A C 1
ATOM 1578 O O . GLN A 1 201 ? -6.142 -10.494 22.922 1.00 72.81 201 GLN A O 1
ATOM 1583 N N . GLY A 1 202 ? -6.541 -9.202 21.122 1.00 68.88 202 GLY A N 1
ATOM 1584 C CA . GLY A 1 202 ? -6.027 -10.138 20.125 1.00 68.88 202 GLY A CA 1
ATOM 1585 C C . GLY A 1 202 ? -4.806 -9.538 19.442 1.00 68.88 202 GLY A C 1
ATOM 1586 O O . GLY A 1 202 ? -4.903 -8.445 18.887 1.00 68.88 202 GLY A O 1
ATOM 1587 N N . TYR A 1 203 ? -3.681 -10.244 19.493 1.00 65.56 203 TYR A N 1
ATOM 1588 C CA . TYR A 1 203 ? -2.456 -9.902 18.775 1.00 65.56 203 TYR A CA 1
ATOM 1589 C C . TYR A 1 203 ? -2.173 -11.032 17.788 1.00 65.56 203 TYR A C 1
ATOM 1591 O O . TYR A 1 203 ? -2.062 -12.182 18.209 1.00 65.56 203 TYR A O 1
ATOM 1599 N N . ASP A 1 204 ? -2.084 -10.728 16.494 1.00 53.41 204 ASP A N 1
ATOM 1600 C CA . ASP A 1 204 ? -1.673 -11.718 15.499 1.00 53.41 204 ASP A CA 1
ATOM 1601 C C . ASP A 1 204 ? -0.141 -11.685 15.361 1.00 53.41 204 ASP A C 1
ATOM 1603 O O . ASP A 1 204 ? 0.445 -10.631 15.116 1.00 53.41 204 ASP A O 1
ATOM 1607 N N . GLY A 1 205 ? 0.518 -12.823 15.587 1.00 47.09 205 GLY A N 1
ATOM 1608 C CA . GLY A 1 205 ? 1.907 -13.048 15.170 1.00 47.09 205 GLY A CA 1
ATOM 1609 C C . GLY A 1 205 ? 3.057 -12.270 15.840 1.00 47.09 205 GLY A C 1
ATOM 1610 O O . GLY A 1 205 ? 4.118 -12.199 15.225 1.00 47.09 205 GLY A O 1
ATOM 1611 N N . ALA A 1 206 ? 2.945 -11.731 17.064 1.00 42.44 206 ALA A N 1
ATOM 1612 C CA . ALA A 1 206 ? 4.067 -11.032 17.723 1.00 42.44 206 ALA A CA 1
ATOM 1613 C C . ALA A 1 206 ? 4.364 -11.537 19.150 1.00 42.44 206 ALA A C 1
ATOM 1615 O O . ALA A 1 206 ? 3.579 -11.354 20.075 1.00 42.44 206 ALA A O 1
ATOM 1616 N N . VAL A 1 207 ? 5.555 -12.115 19.336 1.00 41.59 207 VAL A N 1
ATOM 1617 C CA . VAL A 1 207 ? 6.069 -12.694 20.599 1.00 41.59 207 VAL A CA 1
ATOM 1618 C C . VAL A 1 207 ? 6.473 -11.617 21.635 1.00 41.59 207 VAL A C 1
ATOM 1620 O O . VAL A 1 207 ? 6.807 -11.939 22.770 1.00 41.59 207 VAL A O 1
ATOM 1623 N N . CYS A 1 208 ? 6.428 -10.323 21.290 1.00 41.19 208 CYS A N 1
ATOM 1624 C CA . CYS A 1 208 ? 7.081 -9.260 22.074 1.00 41.19 208 CYS A CA 1
ATOM 1625 C C . CYS A 1 208 ? 6.147 -8.271 22.799 1.00 41.19 208 CYS A C 1
ATOM 1627 O O . CYS A 1 208 ? 6.633 -7.376 23.489 1.00 41.19 208 CYS A O 1
ATOM 1629 N N . MET A 1 209 ? 4.824 -8.408 22.699 1.00 43.41 209 MET A N 1
ATOM 1630 C CA . MET A 1 209 ? 3.877 -7.448 23.289 1.00 43.41 209 MET A CA 1
ATOM 1631 C C . MET A 1 209 ? 3.424 -7.929 24.676 1.00 43.41 209 MET A C 1
ATOM 1633 O O . MET A 1 209 ? 2.333 -8.470 24.841 1.00 43.41 209 MET A O 1
ATOM 1637 N N . ALA A 1 210 ? 4.282 -7.783 25.689 1.00 45.34 210 ALA A N 1
ATOM 1638 C CA . ALA A 1 210 ? 3.932 -8.122 27.068 1.00 45.34 210 ALA A CA 1
ATOM 1639 C C . ALA A 1 210 ? 2.852 -7.161 27.604 1.00 45.34 210 ALA A C 1
ATOM 1641 O O . ALA A 1 210 ? 3.115 -5.977 27.820 1.00 45.34 210 ALA A O 1
ATOM 1642 N N . GLY A 1 211 ? 1.637 -7.674 27.810 1.00 41.50 211 GLY A N 1
ATOM 1643 C CA . GLY A 1 211 ? 0.552 -6.953 28.477 1.00 41.50 211 GLY A CA 1
ATOM 1644 C C . GLY A 1 211 ? 0.785 -6.805 29.985 1.00 41.50 211 GLY A C 1
ATOM 1645 O O . GLY A 1 211 ? 1.480 -7.606 30.609 1.00 41.50 211 GLY A O 1
ATOM 1646 N N . GLU A 1 212 ? 0.160 -5.788 30.582 1.00 41.94 212 GLU A N 1
ATOM 1647 C CA . GLU A 1 212 ? 0.143 -5.549 32.036 1.00 41.94 212 GLU A CA 1
ATOM 1648 C C . GLU A 1 212 ? -0.458 -6.738 32.811 1.00 41.94 212 GLU A C 1
ATOM 1650 O O . GLU A 1 212 ? 0.012 -7.104 33.888 1.00 41.94 212 GLU A O 1
ATOM 1655 N N . TYR A 1 213 ? -1.417 -7.431 32.193 1.00 47.22 213 TYR A N 1
ATOM 1656 C CA . TYR A 1 213 ? -1.846 -8.763 32.599 1.00 47.22 213 TYR A CA 1
ATOM 1657 C C . TYR A 1 213 ? -1.057 -9.785 31.785 1.00 47.22 213 TYR A C 1
ATOM 1659 O O . TYR A 1 213 ? -1.350 -10.012 30.613 1.00 47.22 213 TYR A O 1
ATOM 1667 N N . LYS A 1 214 ? -0.026 -10.372 32.402 1.00 40.84 214 LYS A N 1
ATOM 1668 C CA . LYS A 1 214 ? 0.812 -11.427 31.815 1.00 40.84 214 LYS A CA 1
ATOM 1669 C C . LYS A 1 214 ? -0.055 -12.553 31.234 1.00 40.84 214 LYS A C 1
ATOM 1671 O O . LYS A 1 214 ? -0.517 -13.427 31.964 1.00 40.84 214 LYS A O 1
ATOM 1676 N N . GLY A 1 215 ? -0.251 -12.535 29.920 1.00 29.72 215 GLY A N 1
ATOM 1677 C CA . GLY A 1 215 ? -0.900 -13.590 29.153 1.00 29.72 215 GLY A CA 1
ATOM 1678 C C . GLY A 1 215 ? 0.135 -14.505 28.503 1.00 29.72 215 GLY A C 1
ATOM 1679 O O . GLY A 1 215 ? 0.697 -14.153 27.477 1.00 29.72 215 GLY A O 1
ATOM 1680 N N . VAL A 1 216 ? 0.362 -15.654 29.146 1.00 33.25 216 VAL A N 1
ATOM 1681 C CA . VAL A 1 216 ? 0.866 -16.943 28.623 1.00 33.25 216 VAL A CA 1
ATOM 1682 C C . VAL A 1 216 ? 2.099 -16.898 27.707 1.00 33.25 216 VAL A C 1
ATOM 1684 O O . VAL A 1 216 ? 2.014 -17.068 26.495 1.00 33.25 216 VAL A O 1
ATOM 1687 N N . ALA A 1 217 ? 3.272 -16.823 28.336 1.00 25.20 217 ALA A N 1
ATOM 1688 C CA . ALA A 1 217 ? 4.394 -17.657 27.922 1.00 25.20 217 ALA A CA 1
ATOM 1689 C C . ALA A 1 217 ? 4.420 -18.884 28.846 1.00 25.20 217 ALA A C 1
ATOM 1691 O O . ALA A 1 217 ? 4.481 -18.732 30.070 1.00 25.20 217 ALA A O 1
ATOM 1692 N N . SER A 1 218 ? 4.362 -20.075 28.257 1.00 34.12 218 SER A N 1
ATOM 1693 C CA . SER A 1 218 ? 5.085 -21.241 28.764 1.00 34.12 218 SER A CA 1
ATOM 1694 C C . SER A 1 218 ? 6.079 -21.674 27.704 1.00 34.12 218 SER A C 1
ATOM 1696 O O . SER A 1 218 ? 5.801 -21.423 26.510 1.00 34.12 218 SER A O 1
#

Sequence (218 aa):
YSSKEDGAYCFPCTLLGASIPNKSGILNLVFKLHQEWGNAVCDYRKHEESCVLHEKSMLSFNALLSRCNSKTFRGHRDDSKYHPDIGESSTQKVGVDNFIELLNFRVDAGDQISANHLSSSLKNATYISKSTQNQLIDSSGKAFEEVLIKNVKYVNSNNEIWEDFLRFIDCKTGTSGLSLSLNVLNVLQEFGLDIQNCRGQGYDGAVCMAGEYKGVAS

Foldseek 3Di:
DDPVVQFAADVLCQLLVQPDPDDPDQCESRPNGDNPVVCVVVVVVCNCVPHPSNVVSVVLVVVLCVVQVPFDQAWDDPPVPPDDDQPDPDPPPDTDGSPVVSLSSNVVSPPVVSVCCCVPDDPVSNLPDPVSSVVVVVVVVVVVLQWDWDWDWDQDPVRDIDIDTQDIFGQPVDNALVSVVVSVVVSCVVVVHDCVPPDDDDDPDDPHNQHPPGDDDD

Radius of gyration: 21.76 Å; chains: 1; bounding box: 55×40×55 Å